Protein AF-A0A812RBB6-F1 (afdb_monomer_lite)

Sequence (322 aa):
VWEFGTSVGMRELAAIHGYLFTHAGNTWKSNQQTALTLSAAGVKDGDLVEFMGDFEPVAGDVARADTGTDTGADGAAEAGEPSKDDVGKATEGGVDTSADTDKGLAKPRTPVKMDAKVSPEASEDTTGPPASKEAAAPAQPPPVPKAQIKVTLIDHKKRSRECSGRAILETSVWDFGVSVGMDHLATLHGYVFSYAGQTWESNQYPTLTLAEAGVKDGEMVTYSGNFEPVVYLHVTLTDKDGNRQRFGKASPLTSVWLFGELLGLRTMEQQVPPGRGFTFRKDGGPTWRSRQYPNLMLAATAVKSGDHVEFAVEPPEKAEED

Structure (mmCIF, N/CA/C/O backbone):
data_AF-A0A812RBB6-F1
#
_entry.id   AF-A0A812RBB6-F1
#
loop_
_atom_site.group_PDB
_atom_site.id
_atom_site.type_symbol
_atom_site.label_atom_id
_atom_site.label_alt_id
_atom_site.label_comp_id
_atom_site.label_asym_id
_atom_site.label_entity_id
_atom_site.label_seq_id
_atom_site.pdbx_PDB_ins_code
_atom_site.Cartn_x
_atom_site.Cartn_y
_atom_site.Cartn_z
_atom_site.occupancy
_atom_site.B_iso_or_equiv
_atom_site.auth_seq_id
_atom_site.auth_comp_id
_atom_site.auth_asym_id
_atom_site.auth_atom_id
_atom_site.pdbx_PDB_model_num
ATOM 1 N N . VAL A 1 1 ? -23.043 -12.422 -5.561 1.00 86.88 1 VAL A N 1
ATOM 2 C CA . VAL A 1 1 ? -21.700 -12.976 -5.850 1.00 86.88 1 VAL A CA 1
ATOM 3 C C . VAL A 1 1 ? -20.666 -11.877 -6.000 1.00 86.88 1 VAL A C 1
ATOM 5 O O . VAL A 1 1 ? -19.726 -11.859 -5.226 1.00 86.88 1 VAL A O 1
ATOM 8 N N . TRP A 1 2 ? -20.827 -10.934 -6.930 1.00 85.31 2 TRP A N 1
ATOM 9 C CA . TRP A 1 2 ? -19.773 -9.948 -7.237 1.00 85.31 2 TRP A CA 1
ATOM 10 C C . TRP A 1 2 ? -19.512 -8.937 -6.118 1.00 85.31 2 TRP A C 1
ATOM 12 O O . TRP A 1 2 ? -18.368 -8.556 -5.890 1.00 85.31 2 TRP A O 1
ATOM 22 N N . GLU A 1 3 ? -20.548 -8.558 -5.369 1.00 82.88 3 GLU A N 1
ATOM 23 C CA . GLU A 1 3 ? -20.391 -7.751 -4.151 1.00 82.88 3 GLU A CA 1
ATOM 24 C C . GLU A 1 3 ? -19.573 -8.493 -3.088 1.00 82.88 3 GLU A C 1
ATOM 26 O O . GLU A 1 3 ? -18.650 -7.919 -2.517 1.00 82.88 3 GLU A O 1
ATOM 31 N N . PHE A 1 4 ? -19.834 -9.793 -2.905 1.00 81.88 4 PHE A N 1
ATOM 32 C CA . PHE A 1 4 ? -19.045 -10.651 -2.019 1.00 81.88 4 PHE A CA 1
ATOM 33 C C . PHE A 1 4 ? -17.590 -10.752 -2.497 1.00 81.88 4 PHE A C 1
ATOM 35 O O . PHE A 1 4 ? -16.677 -10.493 -1.720 1.00 81.88 4 PHE A O 1
ATOM 42 N N . GLY A 1 5 ? -17.365 -10.994 -3.795 1.00 78.12 5 GLY A N 1
ATOM 43 C CA . GLY A 1 5 ? -16.032 -10.950 -4.410 1.00 78.12 5 GLY A CA 1
ATOM 44 C C . GLY A 1 5 ? -15.301 -9.632 -4.127 1.00 78.12 5 GLY A C 1
ATOM 45 O O . GLY A 1 5 ? -14.136 -9.618 -3.738 1.00 78.12 5 GLY A O 1
ATOM 46 N N . THR A 1 6 ? -16.009 -8.507 -4.245 1.00 75.50 6 THR A N 1
ATOM 47 C CA . THR A 1 6 ? -15.466 -7.173 -3.949 1.00 75.50 6 THR A CA 1
ATOM 48 C C . THR A 1 6 ? -15.089 -7.029 -2.472 1.00 75.50 6 THR A C 1
ATOM 50 O O . THR A 1 6 ? -14.042 -6.454 -2.182 1.00 75.50 6 THR A O 1
ATOM 53 N N . SER A 1 7 ? -15.901 -7.562 -1.549 1.00 76.25 7 SER A N 1
ATOM 54 C CA . SER A 1 7 ? -15.605 -7.542 -0.108 1.00 76.25 7 SER A CA 1
ATOM 55 C C . SER A 1 7 ? -14.408 -8.410 0.290 1.00 76.25 7 SER A C 1
ATOM 57 O O . SER A 1 7 ? -13.730 -8.079 1.253 1.00 76.25 7 SER A O 1
ATOM 59 N N . VAL A 1 8 ? -14.088 -9.455 -0.482 1.00 74.56 8 VAL A N 1
ATOM 60 C CA . VAL A 1 8 ? -12.911 -10.318 -0.253 1.00 74.56 8 VAL A CA 1
ATOM 61 C C . VAL A 1 8 ? -11.672 -9.883 -1.053 1.00 74.56 8 VAL A C 1
ATOM 63 O O . VAL A 1 8 ? -10.744 -10.663 -1.235 1.00 74.56 8 VAL A O 1
ATOM 66 N N . GLY A 1 9 ? -11.638 -8.636 -1.538 1.00 66.94 9 GLY A N 1
ATOM 67 C CA . GLY A 1 9 ? -10.437 -8.035 -2.136 1.00 66.94 9 GLY A CA 1
ATOM 68 C C . GLY A 1 9 ? -10.341 -8.090 -3.665 1.00 66.94 9 GLY A C 1
ATOM 69 O O . GLY A 1 9 ? -9.366 -7.598 -4.225 1.00 66.94 9 GLY A O 1
ATOM 70 N N . MET A 1 10 ? -11.361 -8.580 -4.383 1.00 69.81 10 MET A N 1
ATOM 71 C CA . MET A 1 10 ? -11.337 -8.629 -5.860 1.00 69.81 10 MET A CA 1
ATOM 72 C C . MET A 1 10 ? -11.359 -7.252 -6.534 1.00 69.81 10 MET A C 1
ATOM 74 O O . MET A 1 10 ? -11.118 -7.154 -7.734 1.00 69.81 10 MET A O 1
ATOM 78 N N . ARG A 1 11 ? -11.630 -6.176 -5.785 1.00 65.62 11 ARG A N 1
ATOM 79 C CA . ARG A 1 11 ? -11.738 -4.812 -6.325 1.00 65.62 11 ARG A CA 1
ATOM 80 C C . ARG A 1 11 ? -10.474 -4.353 -7.062 1.00 65.62 11 ARG A C 1
ATOM 82 O O . ARG A 1 11 ? -10.584 -3.532 -7.965 1.00 65.62 11 ARG A O 1
ATOM 89 N N . GLU A 1 12 ? -9.302 -4.870 -6.689 1.00 58.31 12 GLU A N 1
ATOM 90 C CA . GLU A 1 12 ? -8.020 -4.519 -7.320 1.00 58.31 12 GLU A CA 1
ATOM 91 C C . GLU A 1 12 ? -7.685 -5.368 -8.560 1.00 58.31 12 GLU A C 1
ATOM 93 O O . GLU A 1 12 ? -6.785 -5.011 -9.316 1.00 58.31 12 GLU A O 1
ATOM 98 N N . LEU A 1 13 ? -8.416 -6.465 -8.797 1.00 56.06 13 LEU A N 1
ATOM 99 C CA . LEU A 1 13 ? -8.155 -7.422 -9.879 1.00 56.06 13 LEU A CA 1
ATOM 100 C C . LEU A 1 13 ? -8.929 -7.130 -11.175 1.00 56.06 13 LEU A C 1
ATOM 102 O O . LEU A 1 13 ? -8.656 -7.766 -12.192 1.00 56.06 13 LEU A O 1
ATOM 106 N N . ALA A 1 14 ? -9.860 -6.169 -11.190 1.00 48.75 14 ALA A N 1
ATOM 107 C CA . ALA A 1 14 ? -10.557 -5.775 -12.414 1.00 48.75 14 ALA A CA 1
ATOM 108 C C . ALA A 1 14 ? -10.166 -4.389 -12.896 1.00 48.75 14 ALA A C 1
ATOM 110 O O . ALA A 1 14 ? -10.371 -3.390 -12.210 1.00 48.75 14 ALA A O 1
ATOM 111 N N . ALA A 1 15 ? -9.784 -4.320 -14.165 1.00 51.12 15 ALA A N 1
ATOM 112 C CA . ALA A 1 15 ? -10.049 -3.111 -14.931 1.00 51.12 15 ALA A CA 1
ATOM 113 C C . ALA A 1 15 ? -10.514 -3.355 -16.371 1.00 51.12 15 ALA A C 1
ATOM 115 O O . ALA A 1 15 ? -11.046 -2.420 -16.955 1.00 51.12 15 ALA A O 1
ATOM 116 N N . ILE A 1 16 ? -10.362 -4.554 -16.959 1.00 55.94 16 ILE A N 1
ATOM 117 C CA . ILE A 1 16 ? -10.518 -4.665 -18.424 1.00 55.94 16 ILE A CA 1
ATOM 118 C C . ILE A 1 16 ? -11.543 -5.721 -18.888 1.00 55.94 16 ILE A C 1
ATOM 120 O O . ILE A 1 16 ? -12.309 -5.418 -19.798 1.00 55.94 16 ILE A O 1
ATOM 124 N N . HIS A 1 17 ? -11.662 -6.900 -18.254 1.00 61.41 17 HIS A N 1
ATOM 125 C CA . HIS A 1 17 ? -12.458 -8.007 -18.838 1.00 61.41 17 HIS A CA 1
ATOM 126 C C . HIS A 1 17 ? -13.515 -8.672 -17.926 1.00 61.41 17 HIS A C 1
ATOM 128 O O . HIS A 1 17 ? -14.313 -9.474 -18.405 1.00 61.41 17 HIS A O 1
ATOM 134 N N . GLY A 1 18 ? -13.624 -8.272 -16.654 1.00 73.81 18 GLY A N 1
ATOM 135 C CA . GLY A 1 18 ? -14.592 -8.830 -15.695 1.00 73.81 18 GLY A CA 1
ATOM 136 C C . GLY A 1 18 ? -13.996 -9.890 -14.759 1.00 73.81 18 GLY A C 1
ATOM 137 O O . GLY A 1 18 ? -12.784 -10.093 -14.718 1.00 73.81 18 GLY A O 1
ATOM 138 N N . TYR A 1 19 ? -14.855 -10.528 -13.964 1.00 83.12 19 TYR A N 1
ATOM 139 C CA . TYR A 1 19 ? -14.495 -11.523 -12.953 1.00 83.12 19 TYR A CA 1
ATOM 140 C C . TYR A 1 19 ? -15.069 -12.897 -13.293 1.00 83.12 19 TYR A C 1
ATOM 142 O O . TYR A 1 19 ? -16.189 -13.003 -13.801 1.00 83.12 19 TYR A O 1
ATOM 150 N N . LEU A 1 20 ? -14.334 -13.938 -12.918 1.00 87.31 20 LEU A N 1
ATOM 151 C CA . LEU A 1 20 ? -14.778 -15.323 -12.889 1.00 87.31 20 LEU A CA 1
ATOM 152 C C . LEU A 1 20 ? -15.067 -15.728 -11.444 1.00 87.31 20 LEU A C 1
ATOM 154 O O . LEU A 1 20 ? -14.302 -15.417 -10.530 1.00 87.31 20 LEU A O 1
ATOM 158 N N . PHE A 1 21 ? -16.176 -16.425 -11.251 1.00 90.44 21 PHE A N 1
ATOM 159 C CA . PHE A 1 21 ? -16.546 -17.058 -9.992 1.00 90.44 21 PHE A CA 1
ATOM 160 C C . PHE A 1 21 ? -16.733 -18.551 -10.246 1.00 90.44 21 PHE A C 1
ATOM 162 O O . PHE A 1 21 ? -17.454 -18.906 -11.180 1.00 90.44 21 PHE A O 1
ATOM 169 N N . THR A 1 22 ? -16.113 -19.407 -9.434 1.00 91.94 22 THR A N 1
ATOM 170 C CA . THR A 1 22 ? -16.204 -20.868 -9.563 1.00 91.94 22 THR A CA 1
ATOM 171 C C . THR A 1 22 ? -16.660 -21.494 -8.247 1.00 91.94 22 THR A C 1
ATOM 173 O O . THR A 1 22 ? -16.142 -21.177 -7.176 1.00 91.94 22 THR A O 1
ATOM 176 N N . HIS A 1 23 ? -17.644 -22.392 -8.330 1.00 95.88 23 HIS A N 1
ATOM 177 C CA . HIS A 1 23 ? -18.175 -23.148 -7.195 1.00 95.88 23 HIS A CA 1
ATOM 178 C C . HIS A 1 23 ? -18.761 -24.488 -7.662 1.00 95.88 23 HIS A C 1
ATOM 180 O O . HIS A 1 23 ? -19.524 -24.538 -8.629 1.00 95.88 23 HIS A O 1
ATOM 186 N N . ALA A 1 24 ? -18.405 -25.581 -6.977 1.00 91.81 24 ALA A N 1
ATOM 187 C CA . ALA A 1 24 ? -18.892 -26.937 -7.258 1.00 91.81 24 ALA A CA 1
ATOM 188 C C . ALA A 1 24 ? -18.778 -27.362 -8.744 1.00 91.81 24 ALA A C 1
ATOM 190 O O . ALA A 1 24 ? -19.688 -27.977 -9.298 1.00 91.81 24 ALA A O 1
ATOM 191 N N . GLY A 1 25 ? -17.670 -27.001 -9.404 1.00 91.94 25 GLY A N 1
ATOM 192 C CA . GLY A 1 25 ? -17.408 -27.326 -10.814 1.00 91.94 25 GLY A CA 1
ATOM 193 C C . GLY A 1 25 ? -18.149 -26.455 -11.837 1.00 91.94 25 GLY A C 1
ATOM 194 O O . GLY A 1 25 ? -18.000 -26.675 -13.035 1.00 91.94 25 GLY A O 1
ATOM 195 N N . ASN A 1 26 ? -18.921 -25.465 -11.387 1.00 93.25 26 ASN A N 1
ATOM 196 C CA . ASN A 1 26 ? -19.582 -24.491 -12.249 1.00 93.25 26 ASN A CA 1
ATOM 197 C C . ASN A 1 26 ? -18.818 -23.167 -12.237 1.00 93.25 26 ASN A C 1
ATOM 199 O O . ASN A 1 26 ? -18.276 -22.776 -11.202 1.00 93.25 26 ASN A O 1
ATOM 203 N N . THR A 1 27 ? -18.834 -22.462 -13.367 1.00 92.06 27 THR A N 1
ATOM 204 C CA . THR A 1 27 ? -18.155 -21.175 -13.535 1.00 92.06 27 THR A CA 1
ATOM 205 C C . THR A 1 27 ? -19.114 -20.131 -14.087 1.00 92.06 27 THR A C 1
ATOM 207 O O . THR A 1 27 ? -19.877 -20.389 -15.018 1.00 92.06 27 THR A O 1
ATOM 210 N N . TRP A 1 28 ? -19.041 -18.931 -13.523 1.00 92.25 28 TRP A N 1
ATOM 211 C CA . TRP A 1 28 ? -19.873 -17.787 -13.867 1.00 92.25 28 TRP A CA 1
ATOM 212 C C . TRP A 1 28 ? -19.007 -16.573 -14.180 1.00 92.25 28 TRP A C 1
ATOM 214 O O . TRP A 1 28 ? -17.958 -16.378 -13.563 1.00 92.25 28 TRP A O 1
ATOM 224 N N . LYS A 1 29 ? -19.464 -15.734 -15.113 1.00 89.31 29 LYS A N 1
ATOM 225 C CA . LYS A 1 29 ? -18.754 -14.523 -15.550 1.00 89.31 29 LYS A CA 1
ATOM 226 C C . LYS A 1 29 ? -19.523 -13.267 -15.153 1.00 89.31 29 LYS A C 1
ATOM 228 O O . LYS A 1 29 ? -20.723 -13.153 -15.415 1.00 89.31 29 LYS A O 1
ATOM 233 N N . SER A 1 30 ? -18.836 -12.286 -14.571 1.00 86.69 30 SER A N 1
ATOM 234 C CA . SER A 1 30 ? -19.481 -11.078 -14.037 1.00 86.69 30 SER A CA 1
ATOM 235 C C . SER A 1 30 ? -20.106 -10.183 -15.101 1.00 86.69 30 SER A C 1
ATOM 237 O O . SER A 1 30 ? -21.085 -9.500 -14.820 1.00 86.69 30 SER A O 1
ATOM 239 N N . ASN A 1 31 ? -19.560 -10.182 -16.317 1.00 84.00 31 ASN A N 1
ATOM 240 C CA . ASN A 1 31 ? -20.087 -9.432 -17.459 1.00 84.00 31 ASN A CA 1
ATOM 241 C C . ASN A 1 31 ? -21.333 -10.087 -18.087 1.00 84.00 31 ASN A C 1
ATOM 243 O O . ASN A 1 31 ? -22.100 -9.403 -18.756 1.00 84.00 31 ASN A O 1
ATOM 247 N N . GLN A 1 32 ? -21.559 -11.383 -17.850 1.00 87.12 32 GLN A N 1
ATOM 248 C CA . GLN A 1 32 ? -22.717 -12.123 -18.360 1.00 87.12 32 GLN A CA 1
ATOM 249 C C . GLN A 1 32 ? -23.829 -12.252 -17.315 1.00 87.12 32 GLN A C 1
ATOM 251 O O . GLN A 1 32 ? -25.007 -12.215 -17.658 1.00 87.12 32 GLN A O 1
ATOM 256 N N . GLN A 1 33 ? -23.476 -12.403 -16.036 1.00 89.00 33 GLN A N 1
ATOM 257 C CA . GLN A 1 33 ? -24.426 -12.676 -14.953 1.00 89.00 33 GLN A CA 1
ATOM 258 C C . GLN A 1 33 ? -24.296 -11.651 -13.823 1.00 89.00 33 GLN A C 1
ATOM 260 O O . GLN A 1 33 ? -24.037 -11.999 -12.673 1.00 89.00 33 GLN A O 1
ATOM 265 N N . THR A 1 34 ? -24.505 -10.370 -14.131 1.00 85.00 34 THR A N 1
ATOM 266 C CA . THR A 1 34 ? -24.335 -9.243 -13.190 1.00 85.00 34 THR A CA 1
ATOM 267 C C . THR A 1 34 ? -25.184 -9.352 -11.916 1.00 85.00 34 THR A C 1
ATOM 269 O O . THR A 1 34 ? -24.769 -8.866 -10.868 1.00 85.00 34 THR A O 1
ATOM 272 N N . ALA A 1 35 ? -26.329 -10.039 -11.968 1.00 89.75 35 ALA A N 1
ATOM 273 C CA . ALA A 1 35 ? -27.246 -10.225 -10.838 1.00 89.75 35 ALA A CA 1
ATOM 274 C C . ALA A 1 35 ? -27.084 -11.571 -10.094 1.00 89.75 35 ALA A C 1
ATOM 276 O O . ALA A 1 35 ? -27.955 -11.949 -9.311 1.00 89.75 35 ALA A O 1
ATOM 277 N N . LEU A 1 36 ? -25.999 -12.323 -10.329 1.00 91.25 36 LEU A N 1
ATOM 278 C CA . LEU A 1 36 ? -25.791 -13.624 -9.684 1.00 91.25 36 LEU A CA 1
ATOM 279 C C . LEU A 1 36 ? -25.683 -13.488 -8.153 1.00 91.25 36 LEU A C 1
ATOM 281 O O . LEU A 1 36 ? -24.804 -12.792 -7.625 1.00 91.25 36 LEU A O 1
ATOM 285 N N . THR A 1 37 ? -26.540 -14.204 -7.424 1.00 91.62 37 THR A N 1
ATOM 286 C CA . THR A 1 37 ? -26.496 -14.329 -5.958 1.00 91.62 37 THR A CA 1
ATOM 287 C C . THR A 1 37 ? -25.748 -15.600 -5.539 1.00 91.62 37 THR A C 1
ATOM 289 O O . THR A 1 37 ? -25.666 -16.557 -6.304 1.00 91.62 37 THR A O 1
ATOM 292 N N . LEU A 1 38 ? -25.165 -15.612 -4.330 1.00 87.25 38 LEU A N 1
ATOM 293 C CA . LEU A 1 38 ? -24.436 -16.788 -3.818 1.00 87.25 38 LEU A CA 1
ATOM 294 C C . LEU A 1 38 ? -25.363 -18.010 -3.707 1.00 87.25 38 LEU A C 1
ATOM 296 O O . LEU A 1 38 ? -24.987 -19.112 -4.092 1.00 87.25 38 LEU A O 1
ATOM 300 N N . SER A 1 39 ? -26.613 -17.787 -3.291 1.00 90.31 39 SER A N 1
ATOM 301 C CA . SER A 1 39 ? -27.641 -18.826 -3.225 1.00 90.31 39 SER A CA 1
ATOM 302 C C . SER A 1 39 ? -28.026 -19.378 -4.599 1.00 90.31 39 SER A C 1
ATOM 304 O O . SER A 1 39 ? -28.190 -20.587 -4.737 1.00 90.31 39 SER A O 1
ATOM 306 N N . ALA A 1 40 ? -28.120 -18.532 -5.633 1.00 90.50 40 ALA A N 1
ATOM 307 C CA . ALA A 1 40 ? -28.388 -18.980 -7.002 1.00 90.50 40 ALA A CA 1
ATOM 308 C C . ALA A 1 40 ? -27.229 -19.802 -7.591 1.00 90.50 40 ALA A C 1
ATOM 310 O O . ALA A 1 40 ? -27.457 -20.652 -8.447 1.00 90.50 40 ALA A O 1
ATOM 311 N N . ALA A 1 41 ? -26.005 -19.584 -7.104 1.00 91.81 41 ALA A N 1
ATOM 312 C CA . ALA A 1 41 ? -24.838 -20.396 -7.434 1.00 91.81 41 ALA A CA 1
ATOM 313 C C . ALA A 1 41 ? -24.661 -21.633 -6.522 1.00 91.81 41 ALA A C 1
ATOM 315 O O . ALA A 1 41 ? -23.662 -22.348 -6.618 1.00 91.81 41 ALA A O 1
ATOM 316 N N . GLY A 1 42 ? -25.626 -21.887 -5.630 1.00 94.31 42 GLY A N 1
ATOM 317 C CA . GLY A 1 42 ? -25.651 -23.054 -4.750 1.00 94.31 42 GLY A CA 1
ATOM 318 C C . GLY A 1 42 ? -24.671 -23.009 -3.578 1.00 94.31 42 GLY A C 1
ATOM 319 O O . GLY A 1 42 ? -24.454 -24.051 -2.968 1.00 94.31 42 GLY A O 1
ATOM 320 N N . VAL A 1 43 ? -24.092 -21.845 -3.268 1.00 92.81 43 VAL A N 1
ATOM 321 C CA . VAL A 1 43 ? -23.126 -21.670 -2.171 1.00 92.81 43 VAL A CA 1
ATOM 322 C C . VAL A 1 43 ? -23.836 -21.742 -0.822 1.00 92.81 43 VAL A C 1
ATOM 324 O O . VAL A 1 43 ? -24.844 -21.061 -0.602 1.00 92.81 43 VAL A O 1
ATOM 327 N N . LYS A 1 44 ? -23.287 -22.542 0.088 1.00 92.62 44 LYS A N 1
ATOM 328 C CA . LYS A 1 44 ? -23.702 -22.690 1.483 1.00 92.62 44 LYS A CA 1
ATOM 329 C C . LYS A 1 44 ? -22.617 -22.167 2.421 1.00 92.62 44 LYS A C 1
ATOM 331 O O . LYS A 1 44 ? -21.488 -21.896 2.021 1.00 92.62 44 LYS A O 1
ATOM 336 N N . ASP A 1 45 ? -22.987 -21.999 3.684 1.00 86.69 45 ASP A N 1
ATOM 337 C CA . ASP A 1 45 ? -22.033 -21.614 4.718 1.00 86.69 45 ASP A CA 1
ATOM 338 C C . ASP A 1 45 ? -20.947 -22.690 4.884 1.00 86.69 45 ASP A C 1
ATOM 340 O O . ASP A 1 45 ? -21.252 -23.883 4.936 1.00 86.69 45 ASP A O 1
ATOM 344 N N . GLY A 1 46 ? -19.689 -22.255 4.936 1.00 82.62 46 GLY A N 1
ATOM 345 C CA . GLY A 1 46 ? -18.513 -23.129 4.960 1.00 82.62 46 GLY A CA 1
ATOM 346 C C . GLY A 1 46 ? -18.032 -23.646 3.597 1.00 82.62 46 GLY A C 1
ATOM 347 O O . GLY A 1 46 ? -16.993 -24.307 3.556 1.00 82.62 46 GLY A O 1
ATOM 348 N N . ASP A 1 47 ? -18.724 -23.345 2.492 1.00 85.00 47 ASP A N 1
ATOM 349 C CA . ASP A 1 47 ? -18.272 -23.753 1.158 1.00 85.00 47 ASP A CA 1
ATOM 350 C C . ASP A 1 47 ? -17.041 -22.949 0.712 1.00 85.00 47 ASP A C 1
ATOM 352 O O . ASP A 1 47 ? -16.962 -21.726 0.869 1.00 85.00 47 ASP A O 1
ATOM 356 N N . LEU A 1 48 ? -16.081 -23.644 0.096 1.00 85.06 48 LEU A N 1
ATOM 357 C CA . LEU A 1 48 ? -14.952 -23.006 -0.571 1.00 85.06 48 LEU A CA 1
ATOM 358 C C . LEU A 1 48 ? -15.409 -22.460 -1.926 1.00 85.06 48 LEU A C 1
ATOM 360 O O . LEU A 1 48 ? -15.934 -23.197 -2.762 1.00 85.06 48 LEU A O 1
ATOM 364 N N . VAL A 1 49 ? -15.159 -21.175 -2.156 1.00 89.25 49 VAL A N 1
ATOM 365 C CA . VAL A 1 49 ? -15.421 -20.511 -3.434 1.00 89.25 49 VAL A CA 1
ATOM 366 C C . VAL A 1 49 ? -14.147 -19.900 -3.987 1.00 89.25 49 VAL A C 1
ATOM 368 O O . VAL A 1 49 ? -13.303 -19.415 -3.235 1.00 89.25 49 VAL A O 1
ATOM 371 N N . GLU A 1 50 ? -14.028 -19.884 -5.310 1.00 85.75 50 GLU A N 1
ATOM 372 C CA . GLU A 1 50 ? -12.877 -19.309 -5.998 1.00 85.75 50 GLU A CA 1
ATOM 373 C C . GLU A 1 50 ? -13.306 -18.107 -6.833 1.00 85.75 50 GLU A C 1
ATOM 375 O O . GLU A 1 50 ? -14.309 -18.141 -7.553 1.00 85.75 50 GLU A O 1
ATOM 380 N N . PHE A 1 51 ? -12.518 -17.038 -6.749 1.00 85.19 51 PHE A N 1
ATOM 381 C CA . PHE A 1 51 ? -12.647 -15.874 -7.610 1.00 85.19 51 PHE A CA 1
ATOM 382 C C . PHE A 1 51 ? -11.361 -15.693 -8.412 1.00 85.19 51 PHE A C 1
ATOM 384 O O . PHE A 1 51 ? -10.263 -15.784 -7.867 1.00 85.19 51 PHE A O 1
ATOM 391 N N . MET A 1 52 ? -11.496 -15.418 -9.706 1.00 82.06 52 MET A N 1
ATOM 392 C CA . MET A 1 52 ? -10.371 -15.187 -10.613 1.00 82.06 52 MET A CA 1
ATOM 393 C C . MET A 1 52 ? -10.655 -13.965 -11.492 1.00 82.06 52 MET A C 1
ATOM 395 O O . MET A 1 52 ? -11.812 -13.604 -11.722 1.00 82.06 52 MET A O 1
ATOM 399 N N . GLY A 1 53 ? -9.611 -13.305 -11.992 1.00 74.38 53 GLY A N 1
ATOM 400 C CA . GLY A 1 53 ? -9.770 -12.345 -13.088 1.00 74.38 53 GLY A CA 1
ATOM 401 C C . GLY A 1 53 ? -10.054 -13.088 -14.394 1.00 74.38 53 GLY A C 1
ATOM 402 O O . GLY A 1 53 ? -9.452 -14.135 -14.634 1.00 74.38 53 GLY A O 1
ATOM 403 N N . ASP A 1 54 ? -10.958 -12.573 -15.233 1.00 65.00 54 ASP A N 1
ATOM 404 C CA . ASP A 1 54 ? -11.140 -13.077 -16.604 1.00 65.00 54 ASP A CA 1
ATOM 405 C C . ASP A 1 54 ? -9.948 -12.607 -17.452 1.00 65.00 54 ASP A C 1
ATOM 407 O O . ASP A 1 54 ? -10.002 -11.594 -18.145 1.00 65.00 54 ASP A O 1
ATOM 411 N N . PHE A 1 55 ? -8.811 -13.284 -17.309 1.00 55.62 55 PHE A N 1
ATOM 412 C CA . PHE A 1 55 ? -7.674 -13.108 -18.200 1.00 55.62 55 PHE A CA 1
ATOM 413 C C . PHE A 1 55 ? -7.907 -14.038 -19.384 1.00 55.62 55 PHE A C 1
ATOM 415 O O . PHE A 1 55 ? -7.500 -15.200 -19.341 1.00 55.62 55 PHE A O 1
ATOM 422 N N . GLU A 1 56 ? -8.586 -13.569 -20.435 1.00 44.56 56 GLU A N 1
ATOM 423 C CA . GLU A 1 56 ? -8.472 -14.287 -21.702 1.00 44.56 56 GLU A CA 1
ATOM 424 C C . GLU A 1 56 ? -6.980 -14.325 -22.061 1.00 44.56 56 GLU A C 1
ATOM 426 O O . GLU A 1 56 ? -6.348 -13.264 -22.158 1.00 44.56 56 GLU A O 1
ATOM 431 N N . PRO A 1 57 ? -6.367 -15.510 -22.243 1.00 38.47 57 PRO A N 1
ATOM 432 C CA . PRO A 1 57 ? -5.130 -15.553 -22.991 1.00 38.47 57 PRO A CA 1
ATOM 433 C C . PRO A 1 57 ? -5.475 -14.970 -24.358 1.00 38.47 57 PRO A C 1
ATOM 435 O O . PRO A 1 57 ? -6.374 -15.477 -25.027 1.00 38.47 57 PRO A O 1
ATOM 438 N N . VAL A 1 58 ? -4.814 -13.880 -24.749 1.00 34.91 58 VAL A N 1
ATOM 439 C CA . VAL A 1 58 ? -4.960 -13.322 -26.093 1.00 34.91 58 VAL A CA 1
ATOM 440 C C . VAL A 1 58 ? -4.552 -14.421 -27.073 1.00 34.91 58 VAL A C 1
ATOM 442 O O . VAL A 1 58 ? -3.373 -14.670 -27.312 1.00 34.91 58 VAL A O 1
ATOM 445 N N . ALA A 1 59 ? -5.543 -15.144 -27.586 1.00 37.41 59 ALA A N 1
ATOM 446 C CA . ALA A 1 59 ? -5.375 -16.136 -28.623 1.00 37.41 59 ALA A CA 1
ATOM 447 C C . ALA A 1 59 ? -5.199 -15.367 -29.932 1.00 37.41 59 ALA A C 1
ATOM 449 O O . ALA A 1 59 ? -6.178 -14.983 -30.567 1.00 37.41 59 ALA A O 1
ATOM 450 N N . GLY A 1 60 ? -3.952 -15.078 -30.308 1.00 34.94 60 GLY A N 1
ATOM 451 C CA . GLY A 1 60 ? -3.713 -14.346 -31.547 1.00 34.94 60 GLY A CA 1
ATOM 452 C C . GLY A 1 60 ? -2.303 -13.826 -31.773 1.00 34.94 60 GLY A C 1
ATOM 453 O O . GLY A 1 60 ? -2.171 -12.669 -32.127 1.00 34.94 60 GLY A O 1
ATOM 454 N N . ASP A 1 61 ? -1.282 -14.670 -31.636 1.00 34.34 61 ASP A N 1
ATOM 455 C CA . ASP A 1 61 ? -0.059 -14.543 -32.449 1.00 34.34 61 ASP A CA 1
ATOM 456 C C . ASP A 1 61 ? 0.219 -15.899 -33.117 1.00 34.34 61 ASP A C 1
ATOM 458 O O . ASP A 1 61 ? 1.273 -16.520 -32.995 1.00 34.34 61 ASP A O 1
ATOM 462 N N . VAL A 1 62 ? -0.800 -16.412 -33.815 1.00 36.31 62 VAL A N 1
ATOM 463 C CA . VAL A 1 62 ? -0.558 -17.363 -34.899 1.00 36.31 62 VAL A CA 1
ATOM 464 C C . VAL A 1 62 ? -0.225 -16.517 -36.112 1.00 36.31 62 VAL A C 1
ATOM 466 O O . VAL A 1 62 ? -1.076 -15.788 -36.621 1.00 36.31 62 VAL A O 1
ATOM 469 N N . ALA A 1 63 ? 1.036 -16.612 -36.522 1.00 41.59 63 ALA A N 1
ATOM 470 C CA . ALA A 1 63 ? 1.600 -16.023 -37.719 1.00 41.59 63 ALA A CA 1
ATOM 471 C C . ALA A 1 63 ? 0.593 -16.008 -38.877 1.00 41.59 63 ALA A C 1
ATOM 473 O O . ALA A 1 63 ? 0.283 -17.043 -39.472 1.00 41.59 63 ALA A O 1
ATOM 474 N N . ARG A 1 64 ? 0.119 -14.813 -39.231 1.00 31.98 64 ARG A N 1
ATOM 475 C CA . ARG A 1 64 ? -0.467 -14.590 -40.543 1.00 31.98 64 ARG A CA 1
ATOM 476 C C . ARG A 1 64 ? 0.687 -14.385 -41.515 1.00 31.98 64 ARG A C 1
ATOM 478 O O . ARG A 1 64 ? 1.171 -13.276 -41.711 1.00 31.98 64 ARG A O 1
ATOM 485 N N . ALA A 1 65 ? 1.161 -15.492 -42.074 1.00 41.91 65 ALA A N 1
ATOM 486 C CA . ALA A 1 65 ? 1.856 -15.458 -43.346 1.00 41.91 65 ALA A CA 1
ATOM 487 C C . ALA A 1 65 ? 0.822 -15.054 -44.405 1.00 41.91 65 ALA A C 1
ATOM 489 O O . ALA A 1 65 ? 0.043 -15.890 -44.847 1.00 41.91 65 ALA A O 1
ATOM 490 N N . ASP A 1 66 ? 0.789 -13.772 -44.764 1.00 35.22 66 ASP A N 1
ATOM 491 C CA . ASP A 1 66 ? 0.208 -13.329 -46.028 1.00 35.22 66 ASP A CA 1
ATOM 492 C C . ASP A 1 66 ? 1.327 -12.707 -46.868 1.00 35.22 66 ASP A C 1
ATOM 494 O O . ASP A 1 66 ? 1.922 -11.676 -46.554 1.00 35.22 66 ASP A O 1
ATOM 498 N N . THR A 1 67 ? 1.654 -13.449 -47.916 1.00 36.88 67 THR A N 1
ATOM 499 C CA . THR A 1 67 ? 2.532 -13.123 -49.031 1.00 36.88 67 THR A CA 1
ATOM 500 C C . THR A 1 67 ? 1.842 -12.176 -50.015 1.00 36.88 67 THR A C 1
ATOM 502 O O . THR A 1 67 ? 0.763 -12.509 -50.495 1.00 36.88 67 THR A O 1
ATOM 505 N N . GLY A 1 68 ? 2.536 -11.101 -50.414 1.00 32.75 68 GLY A N 1
ATOM 506 C CA . GLY A 1 68 ? 2.280 -10.311 -51.635 1.00 32.75 68 GLY A CA 1
ATOM 507 C C . GLY A 1 68 ? 1.109 -9.320 -51.530 1.00 32.75 68 GLY A C 1
ATOM 508 O O . GLY A 1 68 ? 0.097 -9.608 -50.915 1.00 32.75 68 GLY A O 1
ATOM 509 N N . THR A 1 69 ? 1.128 -8.130 -52.129 1.00 32.59 69 THR A N 1
ATOM 510 C CA . THR A 1 69 ? 1.881 -7.662 -53.302 1.00 32.59 69 THR A CA 1
ATOM 511 C C . THR A 1 69 ? 1.844 -6.127 -53.344 1.00 32.59 69 THR A C 1
ATOM 513 O O . THR A 1 69 ? 0.913 -5.517 -52.825 1.00 32.59 69 THR A O 1
ATOM 516 N N . ASP A 1 70 ? 2.857 -5.549 -53.987 1.00 37.28 70 ASP A N 1
ATOM 517 C CA . ASP A 1 70 ? 3.076 -4.136 -54.319 1.00 37.28 70 ASP A CA 1
ATOM 518 C C . ASP A 1 70 ? 1.863 -3.300 -54.747 1.00 37.28 70 ASP A C 1
ATOM 520 O O . ASP A 1 70 ? 1.012 -3.751 -55.513 1.00 37.28 70 ASP A O 1
ATOM 524 N N . THR A 1 71 ? 1.903 -2.021 -54.354 1.00 34.62 71 THR A N 1
ATOM 525 C CA . THR A 1 71 ? 1.742 -0.767 -55.142 1.00 34.62 71 THR A CA 1
ATOM 526 C C . THR A 1 71 ? 1.439 0.339 -54.118 1.00 34.62 71 THR A C 1
ATOM 528 O O . THR A 1 71 ? 0.566 0.166 -53.283 1.00 34.62 71 THR A O 1
ATOM 531 N N . GLY A 1 72 ? 2.093 1.491 -54.010 1.00 32.00 72 GLY A N 1
ATOM 532 C CA . GLY A 1 72 ? 2.950 2.279 -54.881 1.00 32.00 72 GLY A CA 1
ATOM 533 C C . GLY A 1 72 ? 2.615 3.758 -54.599 1.00 32.00 72 GLY A C 1
ATOM 534 O O . GLY A 1 72 ? 1.453 4.072 -54.360 1.00 32.00 72 GLY A O 1
ATOM 535 N N . ALA A 1 73 ? 3.628 4.624 -54.686 1.00 33.41 73 ALA A N 1
ATOM 536 C CA . ALA A 1 73 ? 3.570 6.090 -54.813 1.00 33.41 73 ALA A CA 1
ATOM 537 C C . ALA A 1 73 ? 3.464 6.979 -53.545 1.00 33.41 73 ALA A C 1
ATOM 539 O O . ALA A 1 73 ? 2.418 7.128 -52.923 1.00 33.41 73 ALA A O 1
ATOM 540 N N . ASP A 1 74 ? 4.607 7.626 -53.280 1.00 34.00 74 ASP A N 1
ATOM 541 C CA . ASP A 1 74 ? 4.839 9.081 -53.275 1.00 34.00 74 ASP A CA 1
ATOM 542 C C . ASP A 1 74 ? 4.141 10.009 -52.267 1.00 34.00 74 ASP A C 1
ATOM 544 O O . ASP A 1 74 ? 2.924 10.161 -52.227 1.00 34.00 74 ASP A O 1
ATOM 548 N N . GLY A 1 75 ? 4.975 10.788 -51.565 1.00 33.78 75 GLY A N 1
ATOM 549 C CA . GLY A 1 75 ? 4.557 12.000 -50.859 1.00 33.78 75 GLY A CA 1
ATOM 550 C C . GLY A 1 75 ? 5.636 12.580 -49.946 1.00 33.78 75 GLY A C 1
ATOM 551 O O . GLY A 1 75 ? 5.621 12.347 -48.744 1.00 33.78 75 GLY A O 1
ATOM 552 N N . ALA A 1 76 ? 6.579 13.313 -50.537 1.00 35.34 76 ALA A N 1
ATOM 553 C CA . ALA A 1 76 ? 7.640 14.074 -49.880 1.00 35.34 76 ALA A CA 1
ATOM 554 C C . ALA A 1 76 ? 7.156 15.398 -49.236 1.00 35.34 76 ALA A C 1
ATOM 556 O O . ALA A 1 76 ? 6.038 15.839 -49.498 1.00 35.34 76 ALA A O 1
ATOM 557 N N . ALA A 1 77 ? 8.101 16.059 -48.544 1.00 33.25 77 ALA A N 1
ATOM 558 C CA . ALA A 1 77 ? 8.128 17.456 -48.062 1.00 33.25 77 ALA A CA 1
ATOM 559 C C . ALA A 1 77 ? 7.509 17.713 -46.669 1.00 33.25 77 ALA A C 1
ATOM 561 O O . ALA A 1 77 ? 6.497 17.129 -46.313 1.00 33.25 77 ALA A O 1
ATOM 562 N N . GLU A 1 78 ? 8.025 18.592 -45.809 1.00 31.95 78 GLU A N 1
ATOM 563 C CA . GLU A 1 78 ? 9.281 19.348 -45.742 1.00 31.95 78 GLU A CA 1
ATOM 564 C C . GLU A 1 78 ? 9.450 19.860 -44.295 1.00 31.95 78 GLU A C 1
ATOM 566 O O . GLU A 1 78 ? 8.550 19.753 -43.462 1.00 31.95 78 GLU A O 1
ATOM 571 N N . ALA A 1 79 ? 10.634 20.409 -44.041 1.00 37.31 79 ALA A N 1
ATOM 572 C CA . ALA A 1 79 ? 11.123 21.068 -42.837 1.00 37.31 79 ALA A CA 1
ATOM 573 C C . ALA A 1 79 ? 10.235 22.201 -42.274 1.00 37.31 79 ALA A C 1
ATOM 575 O O . ALA A 1 79 ? 9.517 22.877 -43.008 1.00 37.31 79 ALA A O 1
ATOM 576 N N . GLY A 1 80 ? 10.398 22.489 -40.975 1.00 30.80 80 GLY A N 1
ATOM 577 C CA . GLY A 1 80 ? 9.880 23.716 -40.362 1.00 30.80 80 GLY A CA 1
ATOM 578 C C . GLY A 1 80 ? 10.111 23.852 -38.851 1.00 30.80 80 GLY A C 1
ATOM 579 O O . GLY A 1 80 ? 9.165 23.786 -38.079 1.00 30.80 80 GLY A O 1
ATOM 580 N N . GLU A 1 81 ? 11.355 24.088 -38.432 1.00 38.06 81 GLU A N 1
ATOM 581 C CA . GLU A 1 81 ? 11.686 24.975 -37.292 1.00 38.06 81 GLU A CA 1
ATOM 582 C C . GLU A 1 81 ? 12.075 26.362 -37.879 1.00 38.06 81 GLU A C 1
ATOM 584 O O . GLU A 1 81 ? 12.321 26.397 -39.091 1.00 38.06 81 GLU A O 1
ATOM 589 N N . PRO A 1 82 ? 12.208 27.495 -37.134 1.00 50.75 82 PRO A N 1
ATOM 590 C CA . PRO A 1 82 ? 12.401 27.652 -35.677 1.00 50.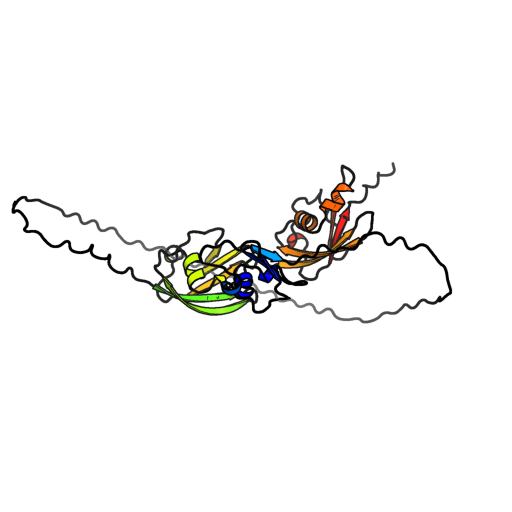75 82 PRO A CA 1
ATOM 591 C C . PRO A 1 82 ? 11.694 28.889 -35.035 1.00 50.75 82 PRO A C 1
ATOM 593 O O . PRO A 1 82 ? 10.936 29.599 -35.691 1.00 50.75 82 PRO A O 1
ATOM 596 N N . SER A 1 83 ? 12.067 29.190 -33.773 1.00 33.75 83 SER A N 1
ATOM 597 C CA . SER A 1 83 ? 12.113 30.511 -33.075 1.00 33.75 83 SER A CA 1
ATOM 598 C C . SER A 1 83 ? 11.224 30.559 -31.818 1.00 33.75 83 SER A C 1
ATOM 600 O O . SER A 1 83 ? 10.014 30.420 -31.922 1.00 33.75 83 SER A O 1
ATOM 602 N N . LYS A 1 84 ? 11.783 30.504 -30.597 1.00 38.66 84 LYS A N 1
ATOM 603 C CA . LYS A 1 84 ? 12.438 31.547 -29.758 1.00 38.66 84 LYS A CA 1
ATOM 604 C C . LYS A 1 84 ? 11.493 32.599 -29.152 1.00 38.66 84 LYS A C 1
ATOM 606 O O . LYS A 1 84 ? 10.663 33.166 -29.847 1.00 38.66 84 LYS A O 1
ATOM 611 N N . ASP A 1 85 ? 11.808 32.871 -27.881 1.00 34.41 85 ASP A N 1
ATOM 612 C CA . ASP A 1 85 ? 11.415 33.972 -26.990 1.00 34.41 85 ASP A CA 1
ATOM 613 C C . ASP A 1 85 ? 10.202 33.712 -26.080 1.00 34.41 85 ASP A C 1
ATOM 615 O O . ASP A 1 85 ? 9.060 33.766 -26.512 1.00 34.41 85 ASP A O 1
ATOM 619 N N . ASP A 1 86 ? 10.456 33.490 -24.782 1.00 35.53 86 ASP A N 1
ATOM 620 C CA . ASP A 1 86 ? 10.073 34.510 -23.800 1.00 35.53 86 ASP A CA 1
ATOM 621 C C . ASP A 1 86 ? 10.898 34.426 -22.503 1.00 35.53 86 ASP A C 1
ATOM 623 O O . ASP A 1 86 ? 11.359 33.369 -22.065 1.00 35.53 86 ASP A O 1
ATOM 627 N N . VAL A 1 87 ? 11.118 35.607 -21.940 1.00 40.72 87 VAL A N 1
ATOM 628 C CA . VAL A 1 87 ? 12.040 35.983 -20.873 1.00 40.72 87 VAL A CA 1
ATOM 629 C C . VAL A 1 87 ? 11.235 36.357 -19.629 1.00 40.72 87 VAL A C 1
ATOM 631 O O . VAL A 1 87 ? 10.250 37.081 -19.704 1.00 40.72 87 VAL A O 1
ATOM 634 N N . GLY A 1 88 ? 11.739 35.980 -18.452 1.00 35.38 88 GLY A N 1
ATOM 635 C CA . GLY A 1 88 ? 11.345 36.562 -17.162 1.00 35.38 88 GLY A CA 1
ATOM 636 C C . GLY A 1 88 ? 10.811 35.515 -16.183 1.00 35.38 88 GLY A C 1
ATOM 637 O O . GLY A 1 88 ? 10.110 34.595 -16.563 1.00 35.38 88 GLY A O 1
ATOM 638 N N . LYS A 1 89 ? 11.075 35.570 -14.881 1.00 38.78 89 LYS A N 1
ATOM 639 C CA . LYS A 1 89 ? 11.630 36.626 -14.036 1.00 38.78 89 LYS A CA 1
ATOM 640 C C . LYS A 1 89 ? 11.990 35.952 -12.707 1.00 38.78 89 LYS A C 1
ATOM 642 O O . LYS A 1 89 ? 11.140 35.301 -12.108 1.00 38.78 89 LYS A O 1
ATOM 647 N N . ALA A 1 90 ? 13.236 36.093 -12.266 1.00 37.72 90 ALA A N 1
ATOM 648 C CA . ALA A 1 90 ? 13.660 35.695 -10.930 1.00 37.72 90 ALA A CA 1
ATOM 649 C C . ALA A 1 90 ? 13.194 36.744 -9.908 1.00 37.72 90 ALA A C 1
ATOM 651 O O . ALA A 1 90 ? 13.344 37.945 -10.138 1.00 37.72 90 ALA A O 1
ATOM 652 N N . THR A 1 91 ? 12.664 36.289 -8.776 1.00 40.66 91 THR A N 1
ATOM 653 C CA . THR A 1 91 ? 12.540 37.091 -7.554 1.00 40.66 91 THR A CA 1
ATOM 654 C C . THR A 1 91 ? 13.007 36.250 -6.379 1.00 40.66 91 THR A C 1
ATOM 656 O O . THR A 1 91 ? 12.383 35.250 -6.032 1.00 40.66 91 THR A O 1
ATOM 659 N N . GLU A 1 92 ? 14.133 36.677 -5.818 1.00 38.91 92 GLU A N 1
ATOM 660 C CA . GLU A 1 92 ? 14.689 36.262 -4.537 1.00 38.91 92 GLU A CA 1
ATOM 661 C C . GLU A 1 92 ? 13.953 36.954 -3.377 1.00 38.91 92 GLU A C 1
ATOM 663 O O . GLU A 1 92 ? 13.459 38.075 -3.505 1.00 38.91 92 GLU A O 1
ATOM 668 N N . GLY A 1 93 ? 13.928 36.275 -2.233 1.00 34.72 93 GLY A N 1
ATOM 669 C CA . GLY A 1 93 ? 13.472 36.752 -0.925 1.00 34.72 93 GLY A CA 1
ATOM 670 C C . GLY A 1 93 ? 13.227 35.514 -0.057 1.00 34.72 93 GLY A C 1
ATOM 671 O O . GLY A 1 93 ? 12.321 34.749 -0.349 1.00 34.72 93 GLY A O 1
ATOM 672 N N . GLY A 1 94 ? 14.027 35.143 0.942 1.00 32.78 94 GLY A N 1
ATOM 673 C CA . GLY A 1 94 ? 14.865 35.945 1.824 1.00 32.78 94 GLY A CA 1
ATOM 674 C C . GLY A 1 94 ? 14.068 36.298 3.075 1.00 32.78 94 GLY A C 1
ATOM 675 O O . GLY A 1 94 ? 13.568 37.410 3.139 1.00 32.78 94 GLY A O 1
ATOM 676 N N . VAL A 1 95 ? 13.935 35.365 4.032 1.00 37.41 95 VAL A N 1
ATOM 677 C CA . VAL A 1 95 ? 13.593 35.658 5.438 1.00 37.41 95 VAL A CA 1
ATOM 678 C C . VAL A 1 95 ? 14.202 34.584 6.349 1.00 37.41 95 VAL A C 1
ATOM 680 O O . VAL A 1 95 ? 13.736 33.447 6.397 1.00 37.41 95 VAL A O 1
ATOM 683 N N . ASP A 1 96 ? 15.243 34.991 7.074 1.00 36.09 96 ASP A N 1
ATOM 684 C CA . ASP A 1 96 ? 15.696 34.410 8.336 1.00 36.09 96 ASP A CA 1
ATOM 685 C C . ASP A 1 96 ? 14.595 34.499 9.399 1.00 36.09 96 ASP A C 1
ATOM 687 O O . ASP A 1 96 ? 13.918 35.522 9.510 1.00 36.09 96 ASP A O 1
ATOM 691 N N . THR A 1 97 ? 14.466 33.493 10.265 1.00 37.28 97 THR A N 1
ATOM 692 C CA . THR A 1 97 ? 14.058 33.747 11.658 1.00 37.28 97 THR A CA 1
ATOM 693 C C . THR A 1 97 ? 14.462 32.609 12.589 1.00 37.28 97 THR A C 1
ATOM 695 O O . THR A 1 97 ? 13.978 31.483 12.509 1.00 37.28 97 THR A O 1
ATOM 698 N N . SER A 1 98 ? 15.362 32.968 13.495 1.00 38.09 98 SER A N 1
ATOM 699 C CA . SER A 1 98 ? 15.788 32.263 14.698 1.00 38.09 98 SER A CA 1
ATOM 700 C C . SER A 1 98 ? 14.811 32.524 15.854 1.00 38.09 98 SER A C 1
ATOM 702 O O . SER A 1 98 ? 14.356 33.654 16.009 1.00 38.09 98 SER A O 1
ATOM 704 N N . ALA A 1 99 ? 14.561 31.514 16.691 1.00 39.28 99 ALA A N 1
ATOM 705 C CA . ALA A 1 99 ? 14.192 31.573 18.121 1.00 39.28 99 ALA A CA 1
ATOM 706 C C . ALA A 1 99 ? 14.040 30.103 18.566 1.00 39.28 99 ALA A C 1
ATOM 708 O O . ALA A 1 99 ? 13.258 29.374 17.966 1.00 39.28 99 ALA A O 1
ATOM 709 N N . ASP A 1 100 ? 14.848 29.495 19.432 1.00 35.03 100 ASP A N 1
ATOM 710 C CA . ASP A 1 100 ? 15.320 29.848 20.780 1.00 35.03 100 ASP A CA 1
ATOM 711 C C . ASP A 1 100 ? 14.186 30.056 21.794 1.00 35.03 100 ASP A C 1
ATOM 713 O O . ASP A 1 100 ? 13.553 31.110 21.848 1.00 35.03 100 ASP A O 1
ATOM 717 N N . THR A 1 101 ? 13.887 28.990 22.539 1.00 39.44 101 THR A N 1
ATOM 718 C CA . THR A 1 101 ? 13.235 28.921 23.865 1.00 39.44 101 THR A CA 1
ATOM 719 C C . THR A 1 101 ? 12.976 27.439 24.157 1.00 39.44 101 THR A C 1
ATOM 721 O O . THR A 1 101 ? 12.678 26.667 23.254 1.00 39.44 101 THR A O 1
ATOM 724 N N . ASP A 1 102 ? 12.974 26.911 25.370 1.00 37.19 102 ASP A N 1
ATOM 725 C CA . ASP A 1 102 ? 13.620 27.192 26.649 1.00 37.19 102 ASP A CA 1
ATOM 726 C C . ASP A 1 102 ? 13.333 25.932 27.494 1.00 37.19 102 ASP A C 1
ATOM 728 O O . ASP A 1 102 ? 12.443 25.127 27.202 1.00 37.19 102 ASP A O 1
ATOM 732 N N . LYS A 1 103 ? 14.142 25.731 28.523 1.00 40.16 103 LYS A N 1
ATOM 733 C CA . LYS A 1 103 ? 14.168 24.600 29.443 1.00 40.16 103 LYS A CA 1
ATOM 734 C C . LYS A 1 103 ? 12.868 24.466 30.241 1.00 40.16 103 LYS A C 1
ATOM 736 O O . LYS A 1 103 ? 12.345 25.434 30.777 1.00 40.16 103 LYS A O 1
ATOM 741 N N . GLY A 1 104 ? 12.443 23.224 30.474 1.00 35.19 104 GLY A N 1
ATOM 742 C CA . GLY A 1 104 ? 11.330 22.910 31.374 1.00 35.19 104 GLY A CA 1
ATOM 743 C C . GLY A 1 104 ? 11.477 21.544 32.034 1.00 35.19 104 GLY A C 1
ATOM 744 O O . GLY A 1 104 ? 10.751 20.610 31.723 1.00 35.19 104 GLY A O 1
ATOM 745 N N . LEU A 1 105 ? 12.453 21.427 32.935 1.00 42.72 105 LEU A N 1
ATOM 746 C CA . LEU A 1 105 ? 12.709 20.256 33.774 1.00 42.72 105 LEU A CA 1
ATOM 747 C C . LEU A 1 105 ? 11.605 20.131 34.848 1.00 42.72 105 LEU A C 1
ATOM 749 O O . LEU A 1 105 ? 11.504 20.997 35.717 1.00 42.72 105 LEU A O 1
ATOM 753 N N . ALA A 1 106 ? 10.818 19.051 34.848 1.00 39.41 106 ALA A N 1
ATOM 754 C CA . ALA A 1 106 ? 9.879 18.746 35.933 1.00 39.41 106 ALA A CA 1
ATOM 755 C C . ALA A 1 106 ? 10.025 17.295 36.424 1.00 39.41 106 ALA A C 1
ATOM 757 O O . ALA A 1 106 ? 9.972 16.336 35.661 1.00 39.41 106 ALA A O 1
ATOM 758 N N . LYS A 1 107 ? 10.251 17.180 37.737 1.00 43.91 107 LYS A N 1
ATOM 759 C CA . LYS A 1 107 ? 10.498 15.967 38.533 1.00 43.91 107 LYS A CA 1
ATOM 760 C C . LYS A 1 107 ? 9.302 14.996 38.545 1.00 43.91 107 LYS A C 1
ATOM 762 O O . LYS A 1 107 ? 8.170 15.465 38.658 1.00 43.91 107 LYS A O 1
ATOM 767 N N . PRO A 1 108 ? 9.526 13.671 38.630 1.00 42.81 108 PRO A N 1
ATOM 768 C CA . PRO A 1 108 ? 8.483 12.727 39.022 1.00 42.81 108 PRO A CA 1
ATOM 769 C C . PRO A 1 108 ? 8.296 12.693 40.551 1.00 42.81 108 PRO A C 1
ATOM 771 O O . PRO A 1 108 ? 9.259 12.627 41.319 1.00 42.81 108 PRO A O 1
ATOM 774 N N . ARG A 1 109 ? 7.032 12.739 40.990 1.00 41.88 109 ARG A N 1
ATOM 775 C CA . ARG A 1 109 ? 6.593 12.482 42.370 1.00 41.88 109 ARG A CA 1
ATOM 776 C C . ARG A 1 109 ? 6.281 10.993 42.542 1.00 41.88 109 ARG A C 1
ATOM 778 O O . ARG A 1 109 ? 5.484 10.437 41.796 1.00 41.88 109 ARG A O 1
ATOM 785 N N . THR A 1 110 ? 6.879 10.387 43.559 1.00 46.78 110 THR A N 1
ATOM 786 C CA . THR A 1 110 ? 6.507 9.098 44.160 1.00 46.78 110 THR A CA 1
ATOM 787 C C . THR A 1 110 ? 5.201 9.200 44.962 1.00 46.78 110 THR A C 1
ATOM 789 O O . THR A 1 110 ? 4.918 10.248 45.547 1.00 46.78 110 THR A O 1
ATOM 792 N N . PRO A 1 111 ? 4.462 8.085 45.086 1.00 47.94 111 PRO A N 1
ATOM 793 C CA . PRO A 1 111 ? 3.894 7.701 46.380 1.00 47.94 111 PRO A CA 1
ATOM 794 C C . PRO A 1 111 ? 4.238 6.231 46.709 1.00 47.94 111 PRO A C 1
ATOM 796 O O . PRO A 1 111 ? 4.104 5.346 45.875 1.00 47.94 111 PRO A O 1
ATOM 799 N N . VAL A 1 112 ? 4.967 5.978 47.799 1.00 37.25 112 VAL A N 1
ATOM 800 C CA . VAL A 1 112 ? 4.474 5.602 49.144 1.00 37.25 112 VAL A CA 1
ATOM 801 C C . VAL A 1 112 ? 3.853 4.197 49.193 1.00 37.25 112 VAL A C 1
ATOM 803 O O . VAL A 1 112 ? 2.735 3.964 48.750 1.00 37.25 112 VAL A O 1
ATOM 806 N N . LYS A 1 113 ? 4.623 3.289 49.809 1.00 41.22 113 LYS A N 1
ATOM 807 C CA . LYS A 1 113 ? 4.219 1.983 50.344 1.00 41.22 113 LYS A CA 1
ATOM 808 C C . LYS A 1 113 ? 3.156 2.145 51.434 1.00 41.22 113 LYS A C 1
ATOM 810 O O . LYS A 1 113 ? 3.319 2.996 52.306 1.00 41.22 113 LYS A O 1
ATOM 815 N N . MET A 1 114 ? 2.190 1.233 51.476 1.00 49.47 114 MET A N 1
ATOM 816 C CA . MET A 1 114 ? 1.562 0.811 52.728 1.00 49.47 114 MET A CA 1
ATOM 817 C C . MET A 1 114 ? 1.440 -0.712 52.748 1.00 49.47 114 MET A C 1
ATOM 819 O O . MET A 1 114 ? 0.697 -1.303 51.971 1.00 49.47 114 MET A O 1
ATOM 823 N N . ASP A 1 115 ? 2.212 -1.315 53.647 1.00 45.09 115 ASP A N 1
ATOM 824 C CA . ASP A 1 115 ? 2.020 -2.662 54.167 1.00 45.09 115 ASP A CA 1
ATOM 825 C C . ASP A 1 115 ? 0.866 -2.650 55.181 1.00 45.09 115 ASP A C 1
ATOM 827 O O . ASP A 1 115 ? 0.842 -1.794 56.066 1.00 45.09 115 ASP A O 1
ATOM 831 N N . ALA A 1 116 ? -0.037 -3.632 55.123 1.00 41.03 116 ALA A N 1
ATOM 832 C CA . ALA A 1 116 ? -0.834 -4.041 56.282 1.00 41.03 116 ALA A CA 1
ATOM 833 C C . ALA A 1 116 ? -1.301 -5.501 56.151 1.00 41.03 116 ALA A C 1
ATOM 835 O O . ALA A 1 116 ? -2.296 -5.842 55.521 1.00 41.03 116 ALA A O 1
ATOM 836 N N . LYS A 1 117 ? -0.507 -6.344 56.799 1.00 40.91 117 LYS A N 1
ATOM 837 C CA . LYS A 1 117 ? -0.691 -7.732 57.224 1.00 40.91 117 LYS A CA 1
ATOM 838 C C . LYS A 1 117 ? -1.852 -7.869 58.222 1.00 40.91 117 LYS A C 1
ATOM 840 O O . LYS A 1 117 ? -1.731 -7.249 59.267 1.00 40.91 117 LYS A O 1
ATOM 845 N N . VAL A 1 118 ? -2.852 -8.735 57.988 1.00 36.12 118 VAL A N 1
ATOM 846 C CA . VAL A 1 118 ? -3.583 -9.491 59.042 1.00 36.12 118 VAL A CA 1
ATOM 847 C C . VAL A 1 118 ? -4.232 -10.767 58.455 1.00 36.12 118 VAL A C 1
ATOM 849 O O . VAL A 1 118 ? -5.151 -10.693 57.649 1.00 36.12 118 VAL A O 1
ATOM 852 N N . SER A 1 119 ? -3.782 -11.935 58.922 1.00 43.38 119 SER A N 1
ATOM 853 C CA . SER A 1 119 ? -4.611 -13.129 59.208 1.00 43.38 119 SER A CA 1
ATOM 854 C C . SER A 1 119 ? -4.599 -13.309 60.738 1.00 43.38 119 SER A C 1
ATOM 856 O O . SER A 1 119 ? -3.661 -12.781 61.353 1.00 43.38 119 SER A O 1
ATOM 858 N N . PRO A 1 120 ? -5.577 -13.989 61.379 1.00 53.66 120 PRO A N 1
ATOM 859 C CA . PRO A 1 120 ? -5.489 -15.460 61.518 1.00 53.66 120 PRO A CA 1
ATOM 860 C C . PRO A 1 120 ? -6.824 -16.248 61.695 1.00 53.66 120 PRO A C 1
ATOM 862 O O . PRO A 1 120 ? -7.881 -15.658 61.884 1.00 53.66 120 PRO A O 1
ATOM 865 N N . GLU A 1 121 ? -6.674 -17.588 61.659 1.00 35.03 121 GLU A N 1
ATOM 866 C CA . GLU A 1 121 ? -7.434 -18.694 62.317 1.00 35.03 121 GLU A CA 1
ATOM 867 C C . GLU A 1 121 ? -8.929 -18.925 61.976 1.00 35.03 121 GLU A C 1
ATOM 869 O O . GLU A 1 121 ? -9.742 -18.016 62.042 1.00 35.03 121 GLU A O 1
ATOM 874 N N . ALA A 1 122 ? -9.370 -20.081 61.448 1.00 44.78 122 ALA A N 1
ATOM 875 C CA . ALA A 1 122 ? -9.337 -21.501 61.881 1.00 44.78 122 ALA A CA 1
ATOM 876 C C . ALA A 1 122 ? -10.537 -21.915 62.770 1.00 44.78 122 ALA A C 1
ATOM 878 O O . ALA A 1 122 ? -10.720 -21.339 63.837 1.00 44.78 122 ALA A O 1
ATOM 879 N N . SER A 1 123 ? -11.317 -22.909 62.295 1.00 42.72 123 SER A N 1
ATOM 880 C CA . SER A 1 123 ? -12.168 -23.947 62.963 1.00 42.72 123 SER A CA 1
ATOM 881 C C . SER A 1 123 ? -13.161 -24.476 61.891 1.00 42.72 123 SER A C 1
ATOM 883 O O . SER A 1 123 ? -13.847 -23.663 61.277 1.00 42.72 123 SER A O 1
ATOM 885 N N . GLU A 1 124 ? -13.133 -25.731 61.406 1.00 43.34 124 GLU A N 1
ATOM 886 C CA . GLU A 1 124 ? -13.693 -26.977 62.002 1.00 43.34 124 GLU A CA 1
ATOM 887 C C . GLU A 1 124 ? -15.094 -26.781 62.609 1.00 43.34 124 GLU A C 1
ATOM 889 O O . GLU A 1 124 ? -15.333 -25.801 63.298 1.00 43.34 124 GLU A O 1
ATOM 894 N N . ASP A 1 125 ? -16.102 -27.640 62.493 1.00 38.44 125 ASP A N 1
ATOM 895 C CA . ASP A 1 125 ? -16.391 -28.902 61.810 1.00 38.44 125 ASP A CA 1
ATOM 896 C C . ASP A 1 125 ? -17.897 -29.107 62.094 1.00 38.44 125 ASP A C 1
ATOM 898 O O . ASP A 1 125 ? -18.322 -28.962 63.243 1.00 38.44 125 ASP A O 1
ATOM 902 N N . THR A 1 126 ? -18.747 -29.366 61.096 1.00 39.25 126 THR A N 1
ATOM 903 C CA . THR A 1 126 ? -20.085 -29.934 61.352 1.00 39.25 126 THR A CA 1
ATOM 904 C C . THR A 1 126 ? -20.604 -30.660 60.114 1.00 39.25 126 THR A C 1
ATOM 906 O O . THR A 1 126 ? -21.195 -30.084 59.201 1.00 39.25 126 THR A O 1
ATOM 909 N N . THR A 1 127 ? -20.402 -31.973 60.115 1.00 45.41 127 THR A N 1
ATOM 910 C CA . THR A 1 127 ? -21.093 -32.957 59.281 1.00 45.41 127 THR A CA 1
ATOM 911 C C . THR A 1 127 ? -22.616 -32.885 59.429 1.00 45.41 127 THR A C 1
ATOM 913 O O . THR A 1 127 ? -23.160 -33.129 60.504 1.00 45.41 127 THR A O 1
ATOM 916 N N . GLY A 1 128 ? -23.306 -32.663 58.310 1.00 40.09 128 GLY A N 1
ATOM 917 C CA . GLY A 1 128 ? -24.725 -32.959 58.118 1.00 40.09 128 GLY A CA 1
ATOM 918 C C . GLY A 1 128 ? -24.967 -33.364 56.655 1.00 40.09 128 GLY A C 1
ATOM 919 O O . GLY A 1 128 ? -24.475 -32.671 55.763 1.00 40.09 128 GLY A O 1
ATOM 920 N N . PRO A 1 129 ? -25.658 -34.482 56.364 1.00 53.72 129 PRO A N 1
ATOM 921 C CA . PRO A 1 129 ? -25.842 -34.952 54.992 1.00 53.72 129 PRO A CA 1
ATOM 922 C C . PRO A 1 129 ? -26.850 -34.054 54.251 1.00 53.72 129 PRO A C 1
ATOM 924 O O . PRO A 1 129 ? -27.954 -33.841 54.762 1.00 53.72 129 PRO A O 1
ATOM 927 N N . PRO A 1 130 ? -26.526 -33.512 53.061 1.00 52.12 130 PRO A N 1
ATOM 928 C CA . PRO A 1 130 ? -27.446 -32.637 52.357 1.00 52.12 130 PRO A CA 1
ATOM 929 C C . PRO A 1 130 ? -28.514 -33.454 51.628 1.00 52.12 130 PRO A C 1
ATOM 931 O O . PRO A 1 130 ? -28.223 -34.328 50.810 1.00 52.12 130 PRO A O 1
ATOM 934 N N . ALA A 1 131 ? -29.769 -33.107 51.903 1.00 52.50 131 ALA A N 1
ATOM 935 C CA . ALA A 1 131 ? -30.890 -33.390 51.027 1.00 52.50 131 ALA A CA 1
ATOM 936 C C . ALA A 1 131 ? -30.586 -32.870 49.614 1.00 52.50 131 ALA A C 1
ATOM 938 O O . ALA A 1 131 ? -30.015 -31.788 49.448 1.00 52.50 131 ALA A O 1
ATOM 939 N N . SER A 1 132 ? -30.966 -33.663 48.615 1.00 53.69 132 SER A N 1
ATOM 940 C CA . SER A 1 132 ? -30.806 -33.415 47.186 1.00 53.69 132 SER A CA 1
ATOM 941 C C . SER A 1 132 ? -31.233 -31.996 46.797 1.00 53.69 132 SER A C 1
ATOM 943 O O . SER A 1 132 ? -32.414 -31.717 46.601 1.00 53.69 132 SER A O 1
ATOM 945 N N . LYS A 1 133 ? -30.250 -31.096 46.687 1.00 48.00 133 LYS A N 1
ATOM 946 C CA . LYS A 1 133 ? -30.400 -29.798 46.036 1.00 48.00 133 LYS A CA 1
ATOM 947 C C . LYS A 1 133 ? -30.291 -30.011 44.535 1.00 48.00 133 LYS A C 1
ATOM 949 O O . LYS A 1 133 ? -29.247 -30.408 44.024 1.00 48.00 133 LYS A O 1
ATOM 954 N N . GLU A 1 134 ? -31.403 -29.743 43.873 1.00 54.56 134 GLU A N 1
ATOM 955 C CA . GLU A 1 134 ? -31.512 -29.399 42.463 1.00 54.56 134 GLU A CA 1
ATOM 956 C C . GLU A 1 134 ? -30.294 -28.574 42.019 1.00 54.56 134 GLU A C 1
ATOM 958 O O . GLU A 1 134 ? -29.949 -27.567 42.644 1.00 54.56 134 GLU A O 1
ATOM 963 N N . ALA A 1 135 ? -29.583 -29.074 41.007 1.00 50.56 135 ALA A N 1
ATOM 964 C CA . ALA A 1 135 ? -28.335 -28.504 40.529 1.00 50.56 135 ALA A CA 1
ATOM 965 C C . ALA A 1 135 ? -28.574 -27.066 40.053 1.00 50.56 135 ALA A C 1
ATOM 967 O O . ALA A 1 135 ? -29.114 -26.833 38.972 1.00 50.56 135 ALA A O 1
ATOM 968 N N . ALA A 1 136 ? -28.176 -26.100 40.880 1.00 58.97 136 ALA A N 1
ATOM 969 C CA . ALA A 1 136 ? -28.122 -24.705 40.491 1.00 58.97 136 ALA A CA 1
ATOM 970 C C . ALA A 1 136 ? -27.204 -24.588 39.270 1.00 58.97 136 ALA A C 1
ATOM 972 O O . ALA A 1 136 ? -26.050 -25.025 39.306 1.00 58.97 136 ALA A O 1
ATOM 973 N N . ALA A 1 137 ? -27.735 -24.024 38.185 1.00 63.16 137 ALA A N 1
ATOM 974 C CA . ALA A 1 137 ? -26.956 -23.690 37.005 1.00 63.16 137 ALA A CA 1
ATOM 975 C C . ALA A 1 137 ? -25.704 -22.889 37.421 1.00 63.16 137 ALA A C 1
ATOM 977 O O . ALA A 1 137 ? -25.803 -22.054 38.329 1.00 63.16 137 ALA A O 1
ATOM 978 N N . PRO A 1 138 ? -24.533 -23.130 36.801 1.00 61.06 138 PRO A N 1
ATOM 979 C CA . PRO A 1 138 ? -23.321 -22.390 37.125 1.00 61.06 138 PRO A CA 1
ATOM 980 C C . PRO A 1 138 ? -23.601 -20.892 36.998 1.00 61.06 138 PRO A C 1
ATOM 982 O O . PRO A 1 138 ? -24.061 -20.425 35.954 1.00 61.06 138 PRO A O 1
ATOM 985 N N . ALA A 1 139 ? -23.372 -20.157 38.089 1.00 65.69 139 ALA A N 1
ATOM 986 C CA . ALA A 1 139 ? -23.555 -18.715 38.131 1.00 65.69 139 ALA A CA 1
ATOM 987 C C . ALA A 1 139 ? -22.748 -18.083 36.990 1.00 65.69 139 ALA A C 1
ATOM 989 O O . ALA A 1 139 ? -21.531 -18.269 36.913 1.00 65.69 139 ALA A O 1
ATOM 990 N N . GLN A 1 140 ? -23.428 -17.376 36.080 1.00 65.25 140 GLN A N 1
ATOM 991 C CA . GLN A 1 140 ? -22.743 -16.637 35.026 1.00 65.25 140 GLN A CA 1
ATOM 992 C C . GLN A 1 140 ? -21.771 -15.640 35.675 1.00 65.25 140 GLN A C 1
ATOM 994 O O . GLN A 1 140 ? -22.164 -14.947 36.620 1.00 65.25 140 GLN A O 1
ATOM 999 N N . PRO A 1 141 ? -20.515 -15.559 35.199 1.00 69.38 141 PRO A N 1
ATOM 1000 C CA . PRO A 1 141 ? -19.579 -14.560 35.687 1.00 69.38 141 PRO A CA 1
ATOM 1001 C C . PRO A 1 141 ? -20.166 -13.153 35.482 1.00 69.38 141 PRO A C 1
ATOM 1003 O O . PRO A 1 141 ? -20.898 -12.930 34.511 1.00 69.38 141 PRO A O 1
ATOM 1006 N N . PRO A 1 142 ? -19.877 -12.203 36.392 1.00 74.69 142 PRO A N 1
ATOM 1007 C CA . PRO A 1 142 ? -20.385 -10.842 36.285 1.00 74.69 142 PRO A CA 1
ATOM 1008 C C . PRO A 1 142 ? -20.006 -10.236 34.921 1.00 74.69 142 PRO A C 1
ATOM 1010 O O . PRO A 1 142 ? -18.893 -10.469 34.441 1.00 74.69 142 PRO A O 1
ATOM 1013 N N . PRO A 1 143 ? -20.907 -9.474 34.274 1.00 73.12 143 PRO A N 1
ATOM 1014 C CA . PRO A 1 143 ? -20.635 -8.892 32.966 1.00 73.12 143 PRO A CA 1
ATOM 1015 C C . PRO A 1 143 ? -19.433 -7.944 33.048 1.00 73.12 143 PRO A C 1
ATOM 1017 O O . PRO A 1 143 ? -19.436 -6.990 33.825 1.00 73.12 143 PRO A O 1
ATOM 1020 N N . VAL A 1 144 ? -18.405 -8.211 32.239 1.00 81.31 144 VAL A N 1
ATOM 1021 C CA . VAL A 1 144 ? -17.204 -7.367 32.157 1.00 81.31 144 VAL A CA 1
ATOM 1022 C C . VAL A 1 144 ? -17.593 -5.993 31.587 1.00 81.31 144 VAL A C 1
ATOM 1024 O O . VAL A 1 144 ? -18.275 -5.948 30.554 1.00 81.31 144 VAL A O 1
ATOM 1027 N N . PRO A 1 145 ? -17.191 -4.873 32.221 1.00 82.88 145 PRO A N 1
ATOM 1028 C CA . PRO A 1 145 ? -17.491 -3.536 31.719 1.00 82.88 145 PRO A CA 1
ATOM 1029 C C . PRO A 1 145 ? -16.930 -3.338 30.306 1.00 82.88 145 PRO A C 1
ATOM 1031 O O . PRO A 1 145 ? -15.748 -3.567 30.061 1.00 82.88 145 PRO A O 1
ATOM 1034 N N . LYS A 1 146 ? -17.780 -2.900 29.372 1.00 90.38 146 LYS A N 1
ATOM 1035 C CA . LYS A 1 146 ? -17.361 -2.503 28.021 1.00 90.38 146 LYS A CA 1
ATOM 1036 C C . LYS A 1 146 ? -17.242 -0.984 27.961 1.00 90.38 146 LYS A C 1
ATOM 1038 O O . LYS A 1 146 ? -18.227 -0.298 28.228 1.00 90.38 146 LYS A O 1
ATOM 1043 N N . ALA A 1 147 ? -16.075 -0.487 27.572 1.00 91.88 147 ALA A N 1
ATOM 1044 C CA . ALA A 1 147 ? -15.836 0.921 27.2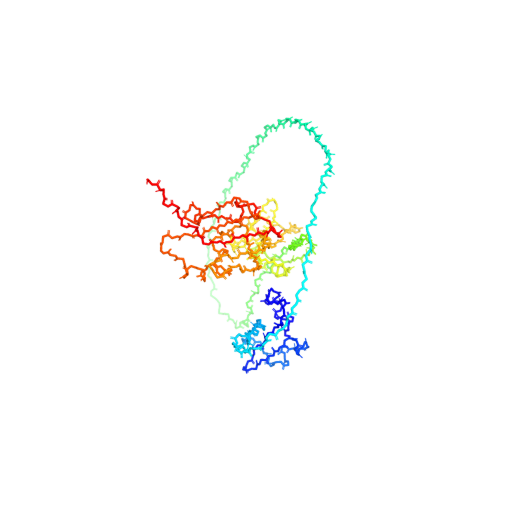94 1.00 91.88 147 ALA A CA 1
ATOM 1045 C C . ALA A 1 147 ? -16.502 1.319 25.969 1.00 91.88 147 ALA A C 1
ATOM 1047 O O . ALA A 1 147 ? -16.463 0.568 24.992 1.00 91.88 147 ALA A O 1
ATOM 1048 N N . GLN A 1 148 ? -17.120 2.493 25.930 1.00 96.06 148 GLN A N 1
ATOM 1049 C CA . GLN A 1 148 ? -17.621 3.148 24.733 1.00 96.06 148 GLN A CA 1
ATOM 1050 C C . GLN A 1 148 ? -16.530 4.047 24.152 1.00 96.06 148 GLN A C 1
ATOM 1052 O O . GLN A 1 148 ? -16.135 5.032 24.761 1.00 96.06 148 GLN A O 1
ATOM 1057 N N . ILE A 1 149 ? -16.071 3.737 22.945 1.00 96.75 149 ILE A N 1
ATOM 1058 C CA . ILE A 1 149 ? -14.928 4.403 22.315 1.00 96.75 149 ILE A CA 1
ATOM 1059 C C . ILE A 1 149 ? -15.405 5.084 21.034 1.00 96.75 149 ILE A C 1
ATOM 1061 O O . ILE A 1 149 ? -16.117 4.479 20.225 1.00 96.75 149 ILE A O 1
ATOM 1065 N N . LYS A 1 150 ? -15.025 6.351 20.851 1.00 96.38 150 LYS A N 1
ATOM 1066 C CA . LYS A 1 150 ? -15.228 7.093 19.603 1.00 96.38 150 LYS A CA 1
ATOM 1067 C C . LYS A 1 150 ? -14.099 6.762 18.641 1.00 96.38 150 LYS A C 1
ATOM 1069 O O . LYS A 1 150 ? -12.942 6.672 19.039 1.00 96.38 150 LYS A O 1
ATOM 1074 N N . VAL A 1 151 ? -14.427 6.592 17.372 1.00 96.81 151 VAL A N 1
ATOM 1075 C CA . VAL A 1 151 ? -13.476 6.119 16.373 1.00 96.81 151 VAL A CA 1
ATOM 1076 C C . VAL A 1 151 ? -13.534 7.005 15.144 1.00 96.81 151 VAL A C 1
ATOM 1078 O O . VAL A 1 151 ? -14.612 7.259 14.614 1.00 96.81 151 VAL A O 1
ATOM 1081 N N . THR A 1 152 ? -12.366 7.417 14.666 1.00 96.31 152 THR A N 1
ATOM 1082 C CA . THR A 1 152 ? -12.190 8.075 13.373 1.00 96.31 152 THR A CA 1
ATOM 1083 C C . THR A 1 152 ? -11.531 7.099 12.409 1.00 96.31 152 THR A C 1
ATOM 1085 O O . THR A 1 152 ? -10.418 6.641 12.647 1.00 96.31 152 THR A O 1
ATOM 1088 N N . LEU A 1 153 ? -12.204 6.778 11.310 1.00 92.19 153 LEU A N 1
ATOM 1089 C CA . LEU A 1 153 ? -11.681 5.950 10.226 1.00 92.19 153 LEU A CA 1
ATOM 1090 C C . LEU A 1 153 ? -11.220 6.854 9.081 1.00 92.19 153 LEU A C 1
ATOM 1092 O O . LEU A 1 153 ? -12.011 7.666 8.604 1.00 92.19 153 LEU A O 1
ATOM 1096 N N . ILE A 1 154 ? -9.973 6.718 8.629 1.00 90.12 154 ILE A N 1
ATOM 1097 C CA . ILE A 1 154 ? -9.392 7.528 7.547 1.00 90.12 154 ILE A CA 1
ATOM 1098 C C . ILE A 1 154 ? -9.073 6.640 6.342 1.00 90.12 154 ILE A C 1
ATOM 1100 O O . ILE A 1 154 ? -8.268 5.712 6.437 1.00 90.12 154 ILE A O 1
ATOM 1104 N N . ASP A 1 155 ? -9.686 6.944 5.196 1.00 82.94 155 ASP A N 1
ATOM 1105 C CA . ASP A 1 155 ? -9.448 6.230 3.938 1.00 82.94 155 ASP A CA 1
ATOM 1106 C C . ASP A 1 155 ? -8.193 6.718 3.182 1.00 82.94 155 ASP A C 1
ATOM 1108 O O . ASP A 1 155 ? -7.573 7.725 3.526 1.00 82.94 155 ASP A O 1
ATOM 1112 N N . HIS A 1 156 ? -7.825 6.016 2.103 1.00 73.25 156 HIS A N 1
ATOM 1113 C CA . HIS A 1 156 ? -6.653 6.345 1.270 1.00 73.25 156 HIS A CA 1
ATOM 1114 C C . HIS A 1 156 ? -6.751 7.716 0.589 1.00 73.25 156 HIS A C 1
ATOM 1116 O O . HIS A 1 156 ? -5.747 8.264 0.140 1.00 73.25 156 HIS A O 1
ATOM 1122 N N . LYS A 1 157 ? -7.960 8.280 0.494 1.00 73.62 157 LYS A N 1
ATOM 1123 C CA . LYS A 1 157 ? -8.216 9.627 -0.031 1.00 73.62 157 LYS A CA 1
ATOM 1124 C C . LYS A 1 157 ? -8.209 10.674 1.083 1.00 73.62 157 LYS A C 1
ATOM 1126 O O . LYS A 1 157 ? -8.625 11.805 0.842 1.00 73.62 157 LYS A O 1
ATOM 1131 N N . LYS A 1 158 ? -7.750 10.308 2.286 1.00 78.69 158 LYS A N 1
ATOM 1132 C CA . LYS A 1 158 ? -7.754 11.132 3.500 1.00 78.69 158 LYS A CA 1
ATOM 1133 C C . LYS A 1 158 ? -9.153 11.602 3.908 1.00 78.69 158 LYS A C 1
ATOM 1135 O O . LYS A 1 158 ? -9.283 12.600 4.612 1.00 78.69 158 LYS A O 1
ATOM 1140 N N . ARG A 1 159 ? -10.209 10.906 3.476 1.00 80.06 159 ARG A N 1
ATOM 1141 C CA . ARG A 1 159 ? -11.569 11.175 3.949 1.00 80.06 159 ARG A CA 1
ATOM 1142 C C . ARG A 1 159 ? -11.745 10.493 5.293 1.00 80.06 159 ARG A C 1
ATOM 1144 O O . ARG A 1 159 ? -11.432 9.311 5.429 1.00 80.06 159 ARG A O 1
ATOM 1151 N N . SER A 1 160 ? -12.247 11.243 6.265 1.00 90.88 160 SER A N 1
ATOM 1152 C CA . SER A 1 160 ? -12.549 10.731 7.594 1.00 90.88 160 SER A CA 1
ATOM 1153 C C . SER A 1 160 ? -14.029 10.377 7.730 1.00 90.88 160 SER A C 1
ATOM 1155 O O . SER A 1 160 ? -14.909 11.021 7.152 1.00 90.88 160 SER A O 1
ATOM 1157 N N . ARG A 1 161 ? -14.306 9.343 8.519 1.00 90.50 161 ARG A N 1
ATOM 1158 C CA . ARG A 1 161 ? -15.640 8.987 8.999 1.00 90.50 161 ARG A CA 1
ATOM 1159 C C . ARG A 1 161 ? -15.564 8.729 10.493 1.00 90.50 161 ARG A C 1
ATOM 1161 O O . ARG A 1 161 ? -14.720 7.958 10.935 1.00 90.50 161 ARG A O 1
ATOM 1168 N N . GLU A 1 162 ? -16.478 9.320 11.246 1.00 93.88 162 GLU A N 1
ATOM 1169 C CA . GLU A 1 162 ? -16.606 9.057 12.676 1.00 93.88 162 GLU A CA 1
ATOM 1170 C C . GLU A 1 162 ? -17.643 7.960 12.942 1.00 93.88 162 GLU A C 1
ATOM 1172 O O . GLU A 1 162 ? -18.704 7.899 12.311 1.00 93.88 162 GLU A O 1
ATOM 1177 N N . CYS A 1 163 ? -17.333 7.080 13.885 1.00 93.62 163 CYS A N 1
ATOM 1178 C CA . CYS A 1 163 ? -18.236 6.073 14.422 1.00 93.62 163 CYS A CA 1
ATOM 1179 C C . CYS A 1 163 ? -17.963 5.864 15.920 1.00 93.62 163 CYS A C 1
ATOM 1181 O O . CYS A 1 163 ? -17.151 6.548 16.546 1.00 93.62 163 CYS A O 1
ATOM 1183 N N . SER A 1 164 ? -18.711 4.968 16.555 1.00 93.94 164 SER A N 1
ATOM 1184 C CA . SER A 1 164 ? -18.485 4.601 17.952 1.00 93.94 164 SER A CA 1
ATOM 1185 C C . SER A 1 164 ? -18.728 3.115 18.134 1.00 93.94 164 SER A C 1
ATOM 1187 O O . SER A 1 164 ? -19.660 2.563 17.551 1.00 93.94 164 SER A O 1
ATOM 1189 N N . GLY A 1 165 ? -17.897 2.483 18.954 1.00 94.06 165 GLY A N 1
ATOM 1190 C CA . GLY A 1 165 ? -17.975 1.062 19.269 1.00 94.06 165 GLY A CA 1
ATOM 1191 C C . GLY A 1 165 ? -17.915 0.820 20.771 1.00 94.06 165 GLY A C 1
ATOM 1192 O O . GLY A 1 165 ? -17.625 1.729 21.551 1.00 94.06 165 GLY A O 1
ATOM 1193 N N . ARG A 1 166 ? -18.214 -0.414 21.184 1.00 95.25 166 ARG A N 1
ATOM 1194 C CA . ARG A 1 166 ? -18.079 -0.851 22.578 1.00 95.25 166 ARG A CA 1
ATOM 1195 C C . ARG A 1 166 ? -17.194 -2.082 22.663 1.00 95.25 166 ARG A C 1
ATOM 1197 O O . ARG A 1 166 ? -17.525 -3.097 22.055 1.00 95.25 166 ARG A O 1
ATOM 1204 N N . ALA A 1 167 ? -16.131 -2.011 23.456 1.00 94.75 167 ALA A N 1
ATOM 1205 C CA . ALA A 1 167 ? -15.177 -3.101 23.629 1.00 94.75 167 ALA A CA 1
ATOM 1206 C C . ALA A 1 167 ? -14.676 -3.193 25.070 1.00 94.75 167 ALA A C 1
ATOM 1208 O O . ALA A 1 167 ? -14.755 -2.242 25.843 1.00 94.75 167 ALA A O 1
ATOM 1209 N N . ILE A 1 168 ? -14.183 -4.372 25.431 1.00 95.81 168 ILE A N 1
ATOM 1210 C CA . ILE A 1 168 ? -13.419 -4.582 26.663 1.00 95.81 168 ILE A CA 1
ATOM 1211 C C . ILE A 1 168 ? -12.004 -4.026 26.413 1.00 95.81 168 ILE A C 1
ATOM 1213 O O . ILE A 1 168 ? -11.511 -4.157 25.293 1.00 95.81 168 ILE A O 1
ATOM 1217 N N . LEU A 1 169 ? -11.352 -3.394 27.394 1.00 94.88 169 LEU A N 1
ATOM 1218 C CA . LEU A 1 169 ? -10.052 -2.735 27.164 1.00 94.88 169 LEU A CA 1
ATOM 1219 C C . LEU A 1 169 ? -8.929 -3.732 26.829 1.00 94.88 169 LEU A C 1
ATOM 1221 O O . LEU A 1 169 ? -7.976 -3.400 26.135 1.00 94.88 169 LEU A O 1
ATOM 1225 N N . GLU A 1 170 ? -9.077 -4.981 27.243 1.00 96.12 170 GLU A N 1
ATOM 1226 C CA . GLU A 1 170 ? -8.186 -6.092 26.917 1.00 96.12 170 GLU A CA 1
ATOM 1227 C C . GLU A 1 170 ? -8.390 -6.621 25.482 1.00 96.12 170 GLU A C 1
ATOM 1229 O O . GLU A 1 170 ? -7.676 -7.519 25.043 1.00 96.12 170 GLU A O 1
ATOM 1234 N N . THR A 1 171 ? -9.361 -6.084 24.731 1.00 95.69 171 THR A N 1
ATOM 1235 C CA . THR A 1 171 ? -9.564 -6.441 23.319 1.00 95.69 171 THR A CA 1
ATOM 1236 C C . THR A 1 171 ? -8.411 -5.896 22.481 1.00 95.69 171 THR A C 1
ATOM 1238 O O . THR A 1 171 ? -7.998 -4.745 22.660 1.00 95.69 171 THR A O 1
ATOM 1241 N N . SER A 1 172 ? -7.937 -6.705 21.531 1.00 97.06 172 SER A N 1
ATOM 1242 C CA . SER A 1 172 ? -7.010 -6.266 20.487 1.00 97.06 172 SER A CA 1
ATOM 1243 C C . SER A 1 172 ? -7.559 -5.029 19.775 1.00 97.06 172 SER A C 1
ATOM 1245 O O . SER A 1 172 ? -8.730 -4.989 19.380 1.00 97.06 172 SER A O 1
ATOM 1247 N N . VAL A 1 173 ? -6.713 -4.017 19.578 1.00 97.56 173 VAL A N 1
ATOM 1248 C CA . VAL A 1 173 ? -7.099 -2.807 18.846 1.00 97.56 173 VAL A CA 1
ATOM 1249 C C . VAL A 1 173 ? -7.492 -3.142 17.408 1.00 97.56 173 VAL A C 1
ATOM 1251 O O . VAL A 1 173 ? -8.329 -2.450 16.838 1.00 97.56 173 VAL A O 1
ATOM 1254 N N . TRP A 1 174 ? -6.955 -4.210 16.817 1.00 96.00 174 TRP A N 1
ATOM 1255 C CA . TRP A 1 174 ? -7.268 -4.601 15.440 1.00 96.00 174 TRP A CA 1
ATOM 1256 C C . TRP A 1 174 ? -8.637 -5.266 15.341 1.00 96.00 174 TRP A C 1
ATOM 1258 O O . TRP A 1 174 ? -9.430 -4.886 14.483 1.00 96.00 174 TRP A O 1
ATOM 1268 N N . ASP A 1 175 ? -8.957 -6.169 16.271 1.00 94.81 175 ASP A N 1
ATOM 1269 C CA . ASP A 1 175 ? -10.274 -6.815 16.340 1.00 94.81 175 ASP A CA 1
ATOM 1270 C C . ASP A 1 175 ? -11.370 -5.783 16.624 1.00 94.81 175 ASP A C 1
ATOM 1272 O O . ASP A 1 175 ? -12.433 -5.787 15.992 1.00 94.81 175 ASP A O 1
ATOM 1276 N N . PHE A 1 176 ? -11.091 -4.836 17.530 1.00 95.94 176 PHE A N 1
ATOM 1277 C CA . PHE A 1 176 ? -11.980 -3.702 17.754 1.00 95.94 176 PHE A CA 1
ATOM 1278 C C . PHE A 1 176 ? -12.139 -2.861 16.484 1.00 95.94 176 PHE A C 1
ATOM 1280 O O . PHE A 1 176 ? -13.271 -2.554 16.110 1.00 95.94 176 PHE A O 1
ATOM 1287 N N . GLY A 1 177 ? -11.040 -2.555 15.788 1.00 94.94 177 GLY A N 1
ATOM 1288 C CA . GLY A 1 177 ? -11.043 -1.849 14.508 1.00 94.94 177 GLY A CA 1
ATOM 1289 C C . GLY A 1 177 ? -11.965 -2.511 13.481 1.00 94.94 177 GLY A C 1
ATOM 1290 O O . GLY A 1 177 ? -12.826 -1.845 12.903 1.00 94.94 177 GLY A O 1
ATOM 1291 N N . VAL A 1 178 ? -11.851 -3.828 13.288 1.00 91.38 178 VAL A N 1
ATOM 1292 C CA . VAL A 1 178 ? -12.733 -4.587 12.383 1.00 91.38 178 VAL A CA 1
ATOM 1293 C C . VAL A 1 178 ? -14.198 -4.419 12.794 1.00 91.38 178 VAL A C 1
ATOM 1295 O O . VAL A 1 178 ? -15.034 -4.097 11.953 1.00 91.38 178 VAL A O 1
ATOM 1298 N N . SER A 1 179 ? -14.510 -4.523 14.091 1.00 91.69 179 SER A N 1
ATOM 1299 C CA . SER A 1 179 ? -15.889 -4.389 14.593 1.00 91.69 179 SER A CA 1
ATOM 1300 C C . SER A 1 179 ? -16.536 -3.020 14.326 1.00 91.69 179 SER A C 1
ATOM 1302 O O . SER A 1 179 ? -17.762 -2.918 14.275 1.00 91.69 179 SER A O 1
ATOM 1304 N N . VAL A 1 180 ? -15.729 -1.968 14.143 1.00 92.06 180 VAL A N 1
ATOM 1305 C CA . VAL A 1 180 ? -16.194 -0.597 13.870 1.00 92.06 180 VAL A CA 1
ATOM 1306 C C . VAL A 1 180 ? -16.067 -0.191 12.398 1.00 92.06 180 VAL A C 1
ATOM 1308 O O . VAL A 1 180 ? -16.391 0.950 12.058 1.00 92.06 180 VAL A O 1
ATOM 1311 N N . GLY A 1 181 ? -15.659 -1.117 11.522 1.00 85.38 181 GLY A N 1
ATOM 1312 C CA . GLY A 1 181 ? -15.621 -0.932 10.069 1.00 85.38 181 GLY A CA 1
ATOM 1313 C C . GLY A 1 181 ? -14.245 -0.603 9.479 1.00 85.38 181 GLY A C 1
ATOM 1314 O O . GLY A 1 181 ? -14.180 -0.026 8.392 1.00 85.38 181 GLY A O 1
ATOM 1315 N N . MET A 1 182 ? -13.148 -0.919 10.179 1.00 88.31 182 MET A N 1
ATOM 1316 C CA . MET A 1 182 ? -11.771 -0.745 9.680 1.00 88.31 182 MET A CA 1
ATOM 1317 C C . MET A 1 182 ? -11.469 -1.616 8.451 1.00 88.31 182 MET A C 1
ATOM 1319 O O . MET A 1 182 ? -10.657 -1.234 7.616 1.00 88.31 182 MET A O 1
ATOM 1323 N N . ASP A 1 183 ? -12.147 -2.752 8.306 1.00 80.38 183 ASP A N 1
ATOM 1324 C CA . ASP A 1 183 ? -12.079 -3.657 7.151 1.00 80.38 183 ASP A CA 1
ATOM 1325 C C . ASP A 1 183 ? -12.386 -2.965 5.808 1.00 80.38 183 ASP A C 1
ATOM 1327 O O . ASP A 1 183 ? -11.858 -3.344 4.766 1.00 80.38 183 ASP A O 1
ATOM 1331 N N . HIS A 1 184 ? -13.175 -1.888 5.830 1.00 74.00 184 HIS A N 1
ATOM 1332 C CA . HIS A 1 184 ? -13.476 -1.072 4.653 1.00 74.00 184 HIS A CA 1
ATOM 1333 C C . HIS A 1 184 ? -12.347 -0.103 4.263 1.00 74.00 184 HIS A C 1
ATOM 1335 O O . HIS A 1 184 ? -12.421 0.543 3.209 1.00 74.00 184 HIS A O 1
ATOM 1341 N N . LEU A 1 185 ? -11.317 0.044 5.101 1.00 77.44 185 LEU A N 1
ATOM 1342 C CA . LEU A 1 185 ? -10.136 0.831 4.775 1.00 77.44 185 LEU A CA 1
ATOM 1343 C C . LEU A 1 185 ? -9.239 0.005 3.853 1.00 77.44 185 LEU A C 1
ATOM 1345 O O . LEU A 1 185 ? -8.711 -1.034 4.239 1.00 77.44 185 LEU A O 1
ATOM 1349 N N . ALA A 1 186 ? -9.049 0.491 2.625 1.00 68.12 186 ALA A N 1
ATOM 1350 C CA . ALA A 1 186 ? -8.049 -0.073 1.726 1.00 68.12 186 ALA A CA 1
ATOM 1351 C C . ALA A 1 186 ? -6.669 -0.013 2.399 1.00 68.12 186 ALA A C 1
ATOM 1353 O O . ALA A 1 186 ? -6.327 0.998 3.003 1.00 68.12 186 ALA A O 1
ATOM 1354 N N . THR A 1 187 ? -5.862 -1.060 2.299 1.00 70.25 187 THR A N 1
ATOM 1355 C CA . THR A 1 187 ? -4.481 -1.019 2.782 1.00 70.25 187 THR A CA 1
ATOM 1356 C C . THR A 1 187 ? -3.601 -1.985 1.998 1.00 70.25 187 THR A C 1
ATOM 1358 O O . THR A 1 187 ? -4.068 -3.039 1.581 1.00 70.25 187 THR A O 1
ATOM 1361 N N . LEU A 1 188 ? -2.334 -1.612 1.795 1.00 64.44 188 LEU A N 1
ATOM 1362 C CA . LEU A 1 188 ? -1.311 -2.485 1.214 1.00 64.44 188 LEU A CA 1
ATOM 1363 C C . LEU A 1 188 ? -0.475 -3.197 2.283 1.00 64.44 188 LEU A C 1
ATOM 1365 O O . LEU A 1 188 ? -0.117 -4.354 2.099 1.00 64.44 188 LEU A O 1
ATOM 1369 N N . HIS A 1 189 ? -0.175 -2.521 3.396 1.00 68.88 189 HIS A N 1
ATOM 1370 C CA . HIS A 1 189 ? 0.785 -2.993 4.402 1.00 68.88 189 HIS A CA 1
ATOM 1371 C C . HIS A 1 189 ? 0.176 -3.069 5.808 1.00 68.88 189 HIS A C 1
ATOM 1373 O O . HIS A 1 189 ? 0.875 -2.903 6.802 1.00 68.88 189 HIS A O 1
ATOM 1379 N N . GLY A 1 190 ? -1.128 -3.320 5.911 1.00 84.25 190 GLY A N 1
ATOM 1380 C CA . GLY A 1 190 ? -1.825 -3.438 7.194 1.00 84.25 190 GLY A CA 1
ATOM 1381 C C . GLY A 1 190 ? -2.368 -2.110 7.722 1.00 84.25 190 GLY A C 1
ATOM 1382 O O . GLY A 1 190 ? -2.469 -1.121 7.002 1.00 84.25 190 GLY A O 1
ATOM 1383 N N . TYR A 1 191 ? -2.797 -2.071 8.971 1.00 91.00 191 TYR A N 1
ATOM 1384 C CA . TYR A 1 191 ? -3.510 -0.924 9.528 1.00 91.00 191 TYR A CA 1
ATOM 1385 C C . TYR A 1 191 ? -2.620 -0.118 10.465 1.00 91.00 191 TYR A C 1
ATOM 1387 O O . TYR A 1 191 ? -1.701 -0.651 11.085 1.00 91.00 191 TYR A O 1
ATOM 1395 N N . VAL A 1 192 ? -2.913 1.173 10.569 1.00 94.06 192 VAL A N 1
ATOM 1396 C CA . VAL A 1 192 ? -2.300 2.082 11.533 1.00 94.06 192 VAL A CA 1
ATOM 1397 C C . VAL A 1 192 ? -3.366 2.479 12.540 1.00 94.06 192 VAL A C 1
ATOM 1399 O O . VAL A 1 192 ? -4.449 2.933 12.167 1.00 94.06 192 VAL A O 1
ATOM 1402 N N . PHE A 1 193 ? -3.049 2.300 13.813 1.00 96.81 193 PHE A N 1
ATOM 1403 C CA . PHE A 1 193 ? -3.844 2.754 14.941 1.00 96.81 193 PHE A CA 1
ATOM 1404 C C . PHE A 1 193 ? -3.133 3.936 15.600 1.00 96.81 193 PHE A C 1
ATOM 1406 O O . PHE A 1 193 ? -1.934 3.855 15.860 1.00 96.81 193 PHE A O 1
ATOM 1413 N N . SER A 1 194 ? -3.857 5.018 15.881 1.00 96.81 194 SER A N 1
ATOM 1414 C CA . SER A 1 194 ? -3.294 6.237 16.464 1.00 96.81 194 SER A CA 1
ATOM 1415 C C . SER A 1 194 ? -4.123 6.726 17.646 1.00 96.81 194 SER A C 1
ATOM 1417 O O . SER A 1 194 ? -5.345 6.883 17.545 1.00 96.81 194 SER A O 1
ATOM 1419 N N . TYR A 1 195 ? -3.452 7.023 18.756 1.00 97.69 195 TYR A N 1
ATOM 1420 C CA . TYR A 1 195 ? -4.070 7.527 19.979 1.00 97.69 195 TYR A CA 1
ATOM 1421 C C . TYR A 1 195 ? -3.054 8.323 20.814 1.00 97.69 195 TYR A C 1
ATOM 1423 O O . TYR A 1 195 ? -1.884 7.962 20.887 1.00 97.69 195 TYR A O 1
ATOM 1431 N N . ALA A 1 196 ? -3.490 9.440 21.409 1.00 95.00 196 ALA A N 1
ATOM 1432 C CA . ALA A 1 196 ? -2.665 10.318 22.253 1.00 95.00 196 ALA A CA 1
ATOM 1433 C C . ALA A 1 196 ? -1.295 10.719 21.647 1.00 95.00 196 ALA A C 1
ATOM 1435 O O . ALA A 1 196 ? -0.300 10.853 22.357 1.00 95.00 196 ALA A O 1
ATOM 1436 N N . GLY A 1 197 ? -1.239 10.911 20.324 1.00 93.81 197 GLY A N 1
ATOM 1437 C CA . GLY A 1 197 ? -0.012 11.269 19.598 1.00 93.81 197 GLY A CA 1
ATOM 1438 C C . GLY A 1 197 ? 0.945 10.103 19.331 1.00 93.81 197 GLY A C 1
ATOM 1439 O O . GLY A 1 197 ? 2.003 10.318 18.747 1.00 93.81 197 GLY A O 1
ATOM 1440 N N . GLN A 1 198 ? 0.581 8.884 19.725 1.00 96.94 198 GLN A N 1
ATOM 1441 C CA . GLN A 1 198 ? 1.307 7.657 19.411 1.00 96.94 198 GLN A CA 1
ATOM 1442 C C . GLN A 1 198 ? 0.624 6.910 18.266 1.00 96.94 198 GLN A C 1
ATOM 1444 O O . GLN A 1 198 ? -0.587 7.037 18.060 1.00 96.94 198 GLN A O 1
ATOM 1449 N N . THR A 1 199 ? 1.418 6.146 17.520 1.00 95.88 199 THR A N 1
ATOM 1450 C CA . THR A 1 199 ? 0.976 5.375 16.358 1.00 95.88 199 THR A CA 1
ATOM 1451 C C . THR A 1 199 ? 1.559 3.974 16.408 1.00 95.88 199 THR A C 1
ATOM 1453 O O . THR A 1 199 ? 2.750 3.812 16.675 1.00 95.88 199 THR A O 1
ATOM 1456 N N . TRP A 1 200 ? 0.741 2.980 16.088 1.00 96.25 200 TRP A N 1
ATOM 1457 C CA . TRP A 1 200 ? 1.124 1.576 16.033 1.00 96.25 200 TRP A CA 1
ATOM 1458 C C . TRP A 1 200 ? 0.681 0.974 14.708 1.00 96.25 200 TRP A C 1
ATOM 1460 O O . TRP A 1 200 ? -0.388 1.303 14.195 1.00 96.25 200 TRP A O 1
ATOM 1470 N N . GLU A 1 201 ? 1.489 0.070 14.167 1.00 92.62 201 GLU A N 1
ATOM 1471 C CA . GLU A 1 201 ? 1.194 -0.646 12.928 1.00 92.62 201 GLU A CA 1
ATOM 1472 C C . GLU A 1 201 ? 0.804 -2.094 13.222 1.00 92.62 201 GLU A C 1
ATOM 1474 O O . GLU A 1 201 ? 1.458 -2.764 14.026 1.00 92.62 201 GLU A O 1
ATOM 1479 N N . SER A 1 202 ? -0.210 -2.611 12.527 1.00 93.31 202 SER A N 1
ATOM 1480 C CA . SER A 1 202 ? -0.734 -3.965 12.750 1.00 93.31 202 SER A CA 1
ATOM 1481 C C . SER A 1 202 ? 0.311 -5.060 12.572 1.00 93.31 202 SER A C 1
ATOM 1483 O O . SER A 1 202 ? 0.275 -6.067 13.271 1.00 93.31 202 SER A O 1
ATOM 1485 N N . ASN A 1 203 ? 1.270 -4.859 11.667 1.00 87.00 203 ASN A N 1
ATOM 1486 C CA . ASN A 1 203 ? 2.311 -5.849 11.390 1.00 87.00 203 ASN A CA 1
ATOM 1487 C C . ASN A 1 203 ? 3.418 -5.846 12.451 1.00 87.00 203 ASN A C 1
ATOM 1489 O O . ASN A 1 203 ? 4.100 -6.852 12.623 1.00 87.00 203 ASN A O 1
ATOM 1493 N N . GLN A 1 204 ? 3.606 -4.723 13.149 1.00 88.00 204 GLN A N 1
ATOM 1494 C CA . GLN A 1 204 ? 4.607 -4.583 14.207 1.00 88.00 204 GLN A CA 1
ATOM 1495 C C . GLN A 1 204 ? 4.026 -4.944 15.580 1.00 88.00 204 GLN A C 1
ATOM 1497 O O . GLN A 1 204 ? 4.731 -5.488 16.427 1.00 88.00 204 GLN A O 1
ATOM 1502 N N . TYR A 1 205 ? 2.733 -4.675 15.787 1.00 94.31 205 TYR A N 1
ATOM 1503 C CA . TYR A 1 205 ? 2.049 -4.842 17.068 1.00 94.31 205 TYR A CA 1
ATOM 1504 C C . TYR A 1 205 ? 0.742 -5.646 16.941 1.00 94.31 205 TYR A C 1
ATOM 1506 O O . TYR A 1 205 ? -0.318 -5.146 17.319 1.00 94.31 205 TYR A O 1
ATOM 1514 N N . PRO A 1 206 ? 0.768 -6.897 16.444 1.00 93.19 206 PRO A N 1
ATOM 1515 C CA . PRO A 1 206 ? -0.442 -7.659 16.107 1.00 93.19 206 PRO A CA 1
ATOM 1516 C C . PRO A 1 206 ? -1.336 -8.000 17.310 1.00 93.19 206 PRO A C 1
ATOM 1518 O O . PRO A 1 206 ? -2.507 -8.318 17.131 1.00 93.19 206 PRO A O 1
ATOM 1521 N N . THR A 1 207 ? -0.806 -7.933 18.532 1.00 95.69 207 THR A N 1
ATOM 1522 C CA . THR A 1 207 ? -1.530 -8.263 19.769 1.00 95.69 207 THR A CA 1
ATOM 1523 C C . THR A 1 207 ? -1.810 -7.048 20.652 1.00 95.69 207 THR A C 1
ATOM 1525 O O . THR A 1 207 ? -2.235 -7.234 21.787 1.00 95.69 207 THR A O 1
ATOM 1528 N N . LEU A 1 208 ? -1.554 -5.824 20.167 1.00 97.31 208 LEU A N 1
ATOM 1529 C CA . LEU A 1 208 ? -1.768 -4.600 20.942 1.00 97.31 208 LEU A CA 1
ATOM 1530 C C . LEU A 1 208 ? -3.223 -4.493 21.390 1.00 97.31 208 LEU A C 1
ATOM 1532 O O . LEU A 1 208 ? -4.135 -4.542 20.566 1.00 97.31 208 LEU A O 1
ATOM 1536 N N . THR A 1 209 ? -3.430 -4.292 22.682 1.00 98.19 209 THR A N 1
ATOM 1537 C CA . THR A 1 209 ? -4.753 -4.091 23.281 1.00 98.19 209 THR A CA 1
ATOM 1538 C C . THR A 1 209 ? -5.068 -2.610 23.495 1.00 98.19 209 THR A C 1
ATOM 1540 O O . THR A 1 209 ? -4.174 -1.761 23.553 1.00 98.19 209 THR A O 1
ATOM 1543 N N . LEU A 1 210 ? -6.354 -2.276 23.641 1.00 97.25 210 LEU A N 1
ATOM 1544 C CA . LEU A 1 210 ? -6.788 -0.904 23.948 1.00 97.25 210 LEU A CA 1
ATOM 1545 C C . LEU A 1 210 ? -6.199 -0.410 25.284 1.00 97.25 210 LEU A C 1
ATOM 1547 O O . LEU A 1 210 ? -5.813 0.753 25.391 1.00 97.25 210 LEU A O 1
ATOM 1551 N N . ALA A 1 211 ? -6.080 -1.300 26.274 1.00 96.75 211 ALA A N 1
ATOM 1552 C CA . ALA A 1 211 ? -5.466 -1.023 27.569 1.00 96.75 211 ALA A CA 1
ATOM 1553 C C . ALA A 1 211 ? -3.968 -0.695 27.449 1.00 96.75 211 ALA A C 1
ATOM 1555 O O . ALA A 1 211 ? -3.513 0.288 28.030 1.00 96.75 211 ALA A O 1
ATOM 1556 N N . GLU A 1 212 ? -3.208 -1.480 26.678 1.00 97.50 212 GLU A N 1
ATOM 1557 C CA . GLU A 1 212 ? -1.772 -1.250 26.448 1.00 97.50 212 GLU A CA 1
ATOM 1558 C C . GLU A 1 212 ? -1.506 0.052 25.690 1.00 97.50 212 GLU A C 1
ATOM 1560 O O . GLU A 1 212 ? -0.541 0.754 25.988 1.00 97.50 212 GLU A O 1
ATOM 1565 N N . ALA A 1 213 ? -2.391 0.413 24.758 1.00 96.56 213 ALA A N 1
ATOM 1566 C CA . ALA A 1 213 ? -2.353 1.707 24.087 1.00 96.56 213 ALA A CA 1
ATOM 1567 C C . ALA A 1 213 ? -2.774 2.883 24.994 1.00 96.56 213 ALA A C 1
ATOM 1569 O O . ALA A 1 213 ? -2.611 4.043 24.616 1.00 96.56 213 ALA A O 1
ATOM 1570 N N . GLY A 1 214 ? -3.313 2.606 26.186 1.00 96.81 214 GLY A N 1
ATOM 1571 C CA . GLY A 1 214 ? -3.738 3.609 27.162 1.00 96.81 214 GLY A CA 1
ATOM 1572 C C . GLY A 1 214 ? -5.122 4.213 26.908 1.00 96.81 214 GLY A C 1
ATOM 1573 O O . GLY A 1 214 ? -5.436 5.240 27.510 1.00 96.81 214 GLY A O 1
ATOM 1574 N N . VAL A 1 215 ? -5.941 3.596 26.049 1.00 96.94 215 VAL A N 1
ATOM 1575 C CA . VAL A 1 215 ? -7.291 4.069 25.704 1.00 96.94 215 VAL A CA 1
ATOM 1576 C C . VAL A 1 215 ? -8.226 3.940 26.905 1.00 96.94 215 VAL A C 1
ATOM 1578 O O . VAL A 1 215 ? -8.247 2.915 27.588 1.00 96.94 215 VAL A O 1
ATOM 1581 N N . LYS A 1 216 ? -9.048 4.966 27.141 1.00 95.12 216 LYS A N 1
ATOM 1582 C CA . LYS A 1 216 ? -10.060 4.985 28.206 1.00 95.12 216 LYS A CA 1
ATOM 1583 C C . LYS A 1 216 ? -11.474 5.107 27.648 1.00 95.12 216 LYS A C 1
ATOM 1585 O O . LYS A 1 216 ? -11.699 5.419 26.479 1.00 95.12 216 LYS A O 1
ATOM 1590 N N . ASP A 1 217 ? -12.445 4.865 28.522 1.00 95.12 217 ASP A N 1
ATOM 1591 C CA . ASP A 1 217 ? -13.861 5.040 28.210 1.00 95.12 217 ASP A CA 1
ATOM 1592 C C . ASP A 1 217 ? -14.179 6.483 27.778 1.00 95.12 217 ASP A C 1
ATOM 1594 O O . ASP A 1 217 ? -13.742 7.450 28.402 1.00 95.12 217 ASP A O 1
ATOM 1598 N N . GLY A 1 218 ? -14.941 6.620 26.694 1.00 92.81 218 GLY A N 1
ATOM 1599 C CA . GLY A 1 218 ? -15.366 7.892 26.111 1.00 92.81 218 GLY A CA 1
ATOM 1600 C C . GLY A 1 218 ? -14.348 8.579 25.195 1.00 92.81 218 GLY A C 1
ATOM 1601 O O . GLY A 1 218 ? -14.688 9.597 24.582 1.00 92.81 218 GLY A O 1
ATOM 1602 N N . GLU A 1 219 ? -13.129 8.052 25.074 1.00 95.62 219 GLU A N 1
ATOM 1603 C CA . GLU A 1 219 ? -12.063 8.686 24.297 1.00 95.62 219 GLU A CA 1
ATOM 1604 C C . GLU A 1 219 ? -12.150 8.405 22.794 1.00 95.62 219 GLU A C 1
ATOM 1606 O O . GLU A 1 219 ? -12.924 7.564 22.330 1.00 95.62 219 GLU A O 1
ATOM 1611 N N . MET A 1 220 ? -11.371 9.173 22.026 1.00 96.44 220 MET A N 1
ATOM 1612 C CA . MET A 1 220 ? -11.315 9.092 20.573 1.00 96.44 220 MET A CA 1
ATOM 1613 C C . MET A 1 220 ? -10.010 8.449 20.115 1.00 96.44 220 MET A C 1
ATOM 1615 O O . MET A 1 220 ? -8.926 8.903 20.479 1.00 96.44 220 MET A O 1
ATOM 1619 N N . VAL A 1 221 ? -10.129 7.435 19.266 1.00 97.69 221 VAL A N 1
ATOM 1620 C CA . VAL A 1 221 ? -9.008 6.772 18.592 1.00 97.69 221 VAL A CA 1
ATOM 1621 C C . VAL A 1 221 ? -9.128 6.939 17.082 1.00 97.69 221 VAL A C 1
ATOM 1623 O O . VAL A 1 221 ? -10.212 7.207 16.562 1.00 97.69 221 VAL A O 1
ATOM 1626 N N . THR A 1 222 ? -8.023 6.774 16.363 1.00 97.38 222 THR A N 1
ATOM 1627 C CA . THR A 1 222 ? -8.008 6.853 14.898 1.00 97.38 222 THR A CA 1
ATOM 1628 C C . THR A 1 222 ? -7.479 5.559 14.297 1.00 97.38 222 THR A C 1
ATOM 1630 O O . THR A 1 222 ? -6.457 5.050 14.745 1.00 97.38 222 THR A O 1
ATOM 1633 N N . TYR A 1 223 ? -8.148 5.066 13.256 1.00 95.38 223 TYR A N 1
ATOM 1634 C CA . TYR A 1 223 ? -7.623 4.034 12.367 1.00 95.38 223 TYR A CA 1
ATOM 1635 C C . TYR A 1 223 ? -7.426 4.604 10.970 1.00 95.38 223 TYR A C 1
ATOM 1637 O O . TYR A 1 223 ? -8.290 5.303 10.434 1.00 95.38 223 TYR A O 1
ATOM 1645 N N . SER A 1 224 ? -6.317 4.243 10.346 1.00 92.00 224 SER A N 1
ATOM 1646 C CA . SER A 1 224 ? -6.057 4.488 8.933 1.00 92.00 224 SER A CA 1
ATOM 1647 C C . SER A 1 224 ? -5.457 3.241 8.293 1.00 92.00 224 SER A C 1
ATOM 1649 O O . SER A 1 224 ? -4.875 2.399 8.973 1.00 92.00 224 SER A O 1
ATOM 1651 N N . GLY A 1 225 ? -5.569 3.108 6.975 1.00 84.19 225 GLY A N 1
ATOM 1652 C CA . GLY A 1 225 ? -4.714 2.161 6.261 1.00 84.19 225 GLY A CA 1
ATOM 1653 C C . GLY A 1 225 ? -3.251 2.599 6.367 1.00 84.19 225 GLY A C 1
ATOM 1654 O O . GLY A 1 225 ? -2.962 3.798 6.409 1.00 84.19 225 GLY A O 1
ATOM 1655 N N . ASN A 1 226 ? -2.318 1.646 6.394 1.00 73.44 226 ASN A N 1
ATOM 1656 C CA . ASN A 1 226 ? -0.926 1.936 6.073 1.00 73.44 226 ASN A CA 1
ATOM 1657 C C . ASN A 1 226 ? -0.841 2.178 4.563 1.00 73.44 226 ASN A C 1
ATOM 1659 O O . ASN A 1 226 ? -0.560 1.286 3.755 1.00 73.44 226 ASN A O 1
ATOM 1663 N N . PHE A 1 227 ? -1.197 3.403 4.186 1.00 66.31 227 PHE A N 1
ATOM 1664 C CA . PHE A 1 227 ? -1.052 3.902 2.836 1.00 66.31 227 PHE A CA 1
ATOM 1665 C C . PHE A 1 227 ? 0.413 4.272 2.655 1.00 66.31 227 PHE A C 1
ATOM 1667 O O . PHE A 1 227 ? 0.765 5.455 2.653 1.00 66.31 227 PHE A O 1
ATOM 1674 N N . GLU A 1 228 ? 1.282 3.271 2.505 1.00 64.75 228 GLU A N 1
ATOM 1675 C CA . GLU A 1 228 ? 2.549 3.568 1.856 1.00 64.75 228 GLU A CA 1
ATOM 1676 C C . GLU A 1 228 ? 2.211 4.289 0.548 1.00 64.75 228 GLU A C 1
ATOM 1678 O O . GLU A 1 228 ? 1.321 3.835 -0.188 1.00 64.75 228 GLU A O 1
ATOM 1683 N N . PRO A 1 229 ? 2.837 5.446 0.278 1.00 67.06 229 PRO A N 1
ATOM 1684 C CA . PRO A 1 229 ? 2.632 6.118 -0.989 1.00 67.06 229 PRO A CA 1
ATOM 1685 C C . PRO A 1 229 ? 2.873 5.090 -2.089 1.00 67.06 229 PRO A C 1
ATOM 1687 O O . PRO A 1 229 ? 3.837 4.344 -2.034 1.00 67.06 229 PRO A O 1
ATOM 1690 N N . VAL A 1 230 ? 1.976 4.994 -3.059 1.00 77.44 230 VAL A N 1
ATOM 1691 C CA . VAL A 1 230 ? 2.185 4.133 -4.221 1.00 77.44 230 VAL A CA 1
ATOM 1692 C C . VAL A 1 230 ? 2.510 5.033 -5.393 1.00 77.44 230 VAL A C 1
ATOM 1694 O O . VAL A 1 230 ? 1.813 6.026 -5.621 1.00 77.44 230 VAL A O 1
ATOM 1697 N N . VAL A 1 231 ? 3.552 4.675 -6.134 1.00 82.38 231 VAL A N 1
ATOM 1698 C CA . VAL A 1 231 ? 3.889 5.312 -7.400 1.00 82.38 231 VAL A CA 1
ATOM 1699 C C . VAL A 1 231 ? 3.364 4.489 -8.568 1.00 82.38 231 VAL A C 1
ATOM 1701 O O . VAL A 1 231 ? 3.503 3.265 -8.613 1.00 82.38 231 VAL A O 1
ATOM 1704 N N . TYR A 1 232 ? 2.735 5.188 -9.504 1.00 87.31 232 TYR A N 1
ATOM 1705 C CA . TYR A 1 232 ? 2.304 4.655 -10.791 1.00 87.31 232 TYR A CA 1
ATOM 1706 C C . TYR A 1 232 ? 3.280 5.139 -11.855 1.00 87.31 232 TYR A C 1
ATOM 1708 O O . TYR A 1 232 ? 3.426 6.346 -12.013 1.00 87.31 232 TYR A O 1
ATOM 1716 N N . LEU A 1 233 ? 3.957 4.238 -12.556 1.00 91.38 233 LEU A N 1
ATOM 1717 C CA . LEU A 1 233 ? 5.047 4.589 -13.466 1.00 91.38 233 LEU A CA 1
ATOM 1718 C C . LEU A 1 233 ? 4.760 4.088 -14.880 1.00 91.38 233 LEU A C 1
ATOM 1720 O O . LEU A 1 233 ? 4.306 2.954 -15.071 1.00 91.38 233 LEU A O 1
ATOM 1724 N N . HIS A 1 234 ? 5.078 4.922 -15.868 1.00 94.44 234 HIS A N 1
ATOM 1725 C CA . HIS A 1 234 ? 5.195 4.492 -17.257 1.00 94.44 234 HIS A CA 1
ATOM 1726 C C . HIS A 1 234 ? 6.590 3.910 -17.455 1.00 94.44 234 HIS A C 1
ATOM 1728 O O . HIS A 1 234 ? 7.580 4.580 -17.187 1.00 94.44 234 HIS A O 1
ATOM 1734 N N . VAL A 1 235 ? 6.681 2.660 -17.895 1.00 96.12 235 VAL A N 1
ATOM 1735 C CA . VAL A 1 235 ? 7.951 1.932 -17.948 1.00 96.12 235 VAL A CA 1
ATOM 1736 C C . VAL A 1 235 ? 8.273 1.541 -19.378 1.00 96.12 235 VAL A C 1
ATOM 1738 O O . VAL A 1 235 ? 7.472 0.872 -20.025 1.00 96.12 235 VAL A O 1
ATOM 1741 N N . THR A 1 236 ? 9.457 1.905 -19.861 1.00 96.25 236 THR A N 1
ATOM 1742 C CA . THR A 1 236 ? 10.028 1.348 -21.090 1.00 96.25 236 THR A CA 1
ATOM 1743 C C . THR A 1 236 ? 11.078 0.304 -20.732 1.00 96.25 236 THR A C 1
ATOM 1745 O O . THR A 1 236 ? 12.012 0.579 -19.987 1.00 96.25 236 THR A O 1
ATOM 1748 N N . LEU A 1 237 ? 10.936 -0.896 -21.281 1.00 94.06 237 LEU A N 1
ATOM 1749 C CA . LEU A 1 237 ? 11.959 -1.934 -21.270 1.00 94.06 237 LEU A CA 1
ATOM 1750 C C . LEU A 1 237 ? 12.645 -1.934 -22.639 1.00 94.06 237 LEU A C 1
ATOM 1752 O O . LEU A 1 237 ? 11.979 -2.171 -23.646 1.00 94.06 237 LEU A O 1
ATOM 1756 N N . THR A 1 238 ? 13.943 -1.654 -22.681 1.00 92.44 238 THR A N 1
ATOM 1757 C CA . THR A 1 238 ? 14.749 -1.606 -23.907 1.00 92.44 238 THR A CA 1
ATOM 1758 C C . THR A 1 238 ? 15.690 -2.800 -23.956 1.00 92.44 238 THR A C 1
ATOM 1760 O O . THR A 1 238 ? 16.654 -2.887 -23.191 1.00 92.44 238 THR A O 1
ATOM 1763 N N . ASP A 1 239 ? 15.423 -3.719 -24.876 1.00 86.56 239 ASP A N 1
ATOM 1764 C CA . ASP A 1 239 ? 16.283 -4.857 -25.182 1.00 86.56 239 ASP A CA 1
ATOM 1765 C C . ASP A 1 239 ? 16.846 -4.749 -26.611 1.00 86.56 239 ASP A C 1
ATOM 1767 O O . ASP A 1 239 ? 16.781 -3.702 -27.256 1.00 86.56 239 ASP A O 1
ATOM 1771 N N . LYS A 1 240 ? 17.463 -5.832 -27.092 1.00 83.31 240 LYS A N 1
ATOM 1772 C CA . LYS A 1 240 ? 18.013 -5.913 -28.453 1.00 83.31 240 LYS A CA 1
ATOM 1773 C C . LYS A 1 240 ? 16.927 -5.984 -29.538 1.00 83.31 240 LYS A C 1
ATOM 1775 O O . LYS A 1 240 ? 17.210 -5.665 -30.687 1.00 83.31 240 LYS A O 1
ATOM 1780 N N . ASP A 1 241 ? 15.734 -6.449 -29.173 1.00 84.19 241 ASP A N 1
ATOM 1781 C CA . ASP A 1 241 ? 14.591 -6.676 -30.055 1.00 84.19 241 ASP A CA 1
ATOM 1782 C C . ASP A 1 241 ? 13.718 -5.403 -30.163 1.00 84.19 241 ASP A C 1
ATOM 1784 O O . ASP A 1 241 ? 12.924 -5.266 -31.093 1.00 84.19 241 ASP A O 1
ATOM 1788 N N . GLY A 1 242 ? 13.894 -4.439 -29.250 1.00 88.56 242 GLY A N 1
ATOM 1789 C CA . GLY A 1 242 ? 13.337 -3.093 -29.316 1.00 88.56 242 GLY A CA 1
ATOM 1790 C C . GLY A 1 242 ? 12.896 -2.545 -27.958 1.00 88.56 242 GLY A C 1
ATOM 1791 O O . GLY A 1 242 ? 13.383 -2.931 -26.896 1.00 88.56 242 GLY A O 1
ATOM 1792 N N . ASN A 1 243 ? 11.945 -1.609 -28.003 1.00 92.75 243 ASN A N 1
ATOM 1793 C CA . ASN A 1 243 ? 11.358 -0.982 -26.821 1.00 92.75 243 ASN A CA 1
ATOM 1794 C C . ASN A 1 243 ? 9.970 -1.561 -26.544 1.00 92.75 243 ASN A C 1
ATOM 1796 O O . ASN A 1 243 ? 9.108 -1.569 -27.423 1.00 92.75 243 ASN A O 1
ATOM 1800 N N . ARG A 1 244 ? 9.715 -1.970 -25.299 1.00 92.62 244 ARG A N 1
ATOM 1801 C CA . ARG A 1 244 ? 8.398 -2.416 -24.832 1.00 92.62 244 ARG A CA 1
ATOM 1802 C C . ARG A 1 244 ? 7.893 -1.468 -23.759 1.00 92.62 244 ARG A C 1
ATOM 1804 O O . ARG A 1 244 ? 8.579 -1.245 -22.766 1.00 92.62 244 ARG A O 1
ATOM 1811 N N . GLN A 1 245 ? 6.687 -0.940 -23.929 1.00 93.31 245 GLN A N 1
ATOM 1812 C CA . GLN A 1 245 ? 6.061 -0.089 -22.920 1.00 93.31 245 GLN A CA 1
ATOM 1813 C C . GLN A 1 245 ? 5.166 -0.906 -21.987 1.00 93.31 245 GLN A C 1
ATOM 1815 O O . GLN A 1 245 ? 4.436 -1.805 -22.409 1.00 93.31 245 GLN A O 1
ATOM 1820 N N . ARG A 1 246 ? 5.229 -0.586 -20.698 1.00 92.12 246 ARG A N 1
ATOM 1821 C CA . ARG A 1 246 ? 4.453 -1.184 -19.614 1.00 92.12 246 ARG A CA 1
ATOM 1822 C C . ARG A 1 246 ? 3.980 -0.095 -18.662 1.00 92.12 246 ARG A C 1
ATOM 1824 O O . ARG A 1 246 ? 4.505 1.015 -18.635 1.00 92.12 246 ARG A O 1
ATOM 1831 N N . PHE A 1 247 ? 2.994 -0.446 -17.855 1.00 90.31 247 PHE A N 1
ATOM 1832 C CA . PHE A 1 247 ? 2.560 0.365 -16.731 1.00 90.31 247 PHE A CA 1
ATOM 1833 C C . PHE A 1 247 ? 2.789 -0.431 -15.451 1.00 90.31 247 PHE A C 1
ATOM 1835 O O . PHE A 1 247 ? 2.406 -1.600 -15.380 1.00 90.31 247 PHE A O 1
ATOM 1842 N N . GLY A 1 248 ? 3.446 0.185 -14.471 1.00 86.19 248 GLY A N 1
ATOM 1843 C CA . GLY A 1 248 ? 3.808 -0.464 -13.217 1.00 86.19 248 GLY A CA 1
ATOM 1844 C C . GLY A 1 248 ? 3.311 0.303 -12.000 1.00 86.19 248 GLY A C 1
ATOM 1845 O O . GLY A 1 248 ? 3.257 1.531 -12.000 1.00 86.19 248 GLY A O 1
ATOM 1846 N N . LYS A 1 249 ? 2.967 -0.441 -10.949 1.00 87.44 249 LYS A N 1
ATOM 1847 C CA . LYS A 1 249 ? 2.572 0.073 -9.634 1.00 87.44 249 LYS A CA 1
ATOM 1848 C C . LYS A 1 249 ? 3.569 -0.453 -8.603 1.00 87.44 249 LYS A C 1
ATOM 1850 O O . LYS A 1 249 ? 3.782 -1.661 -8.548 1.00 87.44 249 LYS A O 1
ATOM 1855 N N . ALA A 1 250 ? 4.159 0.424 -7.796 1.00 84.06 250 ALA A N 1
ATOM 1856 C CA . ALA A 1 250 ? 5.099 0.023 -6.748 1.00 84.06 250 ALA A CA 1
ATOM 1857 C C . ALA A 1 250 ? 5.095 0.982 -5.557 1.00 84.06 250 ALA A C 1
ATOM 1859 O O . ALA A 1 250 ? 4.685 2.137 -5.671 1.00 84.06 250 ALA A O 1
ATOM 1860 N N . SER A 1 251 ? 5.580 0.509 -4.412 1.00 84.75 251 SER A N 1
ATOM 1861 C CA . SER A 1 251 ? 5.927 1.385 -3.290 1.00 84.75 251 SER A CA 1
ATOM 1862 C C . SER A 1 251 ? 7.266 2.089 -3.579 1.00 84.75 251 SER A C 1
ATOM 1864 O O . SER A 1 251 ? 8.162 1.462 -4.144 1.00 84.75 251 SER A O 1
ATOM 1866 N N . PRO A 1 252 ? 7.482 3.354 -3.168 1.00 85.75 252 PRO A N 1
ATOM 1867 C CA . PRO A 1 252 ? 8.789 4.003 -3.163 1.00 85.75 252 PRO A CA 1
ATOM 1868 C C . PRO A 1 252 ? 9.856 3.219 -2.395 1.00 85.75 252 PRO A C 1
ATOM 1870 O O . PRO A 1 252 ? 11.041 3.370 -2.682 1.00 85.75 252 PRO A O 1
ATOM 1873 N N . LEU A 1 253 ? 9.459 2.362 -1.451 1.00 85.62 253 LEU A N 1
ATOM 1874 C CA . LEU A 1 253 ? 10.369 1.463 -0.743 1.00 85.62 253 LEU A CA 1
ATOM 1875 C C . LEU A 1 253 ? 10.599 0.140 -1.490 1.00 85.62 253 LEU A C 1
ATOM 1877 O O . LEU A 1 253 ? 11.259 -0.754 -0.981 1.00 85.62 253 LEU A O 1
ATOM 1881 N N . THR A 1 254 ? 10.075 -0.025 -2.701 1.00 87.06 254 THR A N 1
ATOM 1882 C CA . THR A 1 254 ? 10.410 -1.181 -3.537 1.00 87.06 254 THR A CA 1
ATOM 1883 C C . THR A 1 254 ? 11.782 -0.967 -4.177 1.00 87.06 254 THR A C 1
ATOM 1885 O O . THR A 1 254 ? 12.090 0.123 -4.674 1.00 87.06 254 THR A O 1
ATOM 1888 N N . SER A 1 255 ? 12.605 -2.021 -4.187 1.00 94.94 255 SER A N 1
ATOM 1889 C CA . SER A 1 255 ? 13.851 -2.044 -4.960 1.00 94.94 255 SER A CA 1
ATOM 1890 C C . SER A 1 255 ? 13.549 -1.823 -6.442 1.00 94.94 255 SER A C 1
ATOM 1892 O O . SER A 1 255 ? 12.663 -2.466 -7.007 1.00 94.94 255 SER A O 1
ATOM 1894 N N . VAL A 1 256 ? 14.309 -0.936 -7.083 1.00 96.50 256 VAL A N 1
ATOM 1895 C CA . VAL A 1 256 ? 14.208 -0.626 -8.515 1.00 96.50 256 VAL A CA 1
ATOM 1896 C C . VAL A 1 256 ? 14.331 -1.894 -9.357 1.00 96.50 256 VAL A C 1
ATOM 1898 O O . VAL A 1 256 ? 13.574 -2.082 -10.308 1.00 96.50 256 VAL A O 1
ATOM 1901 N N . TRP A 1 257 ? 15.243 -2.795 -8.992 1.00 94.88 257 TRP A N 1
ATOM 1902 C CA . TRP A 1 257 ? 15.487 -4.023 -9.752 1.00 94.88 257 TRP A CA 1
ATOM 1903 C C . TRP A 1 257 ? 14.371 -5.039 -9.555 1.00 94.88 257 TRP A C 1
ATOM 1905 O O . TRP A 1 257 ? 13.901 -5.602 -10.537 1.00 94.88 257 TRP A O 1
ATOM 1915 N N . LEU A 1 258 ? 13.871 -5.191 -8.324 1.00 91.12 258 LEU A N 1
ATOM 1916 C CA . LEU A 1 258 ? 12.703 -6.032 -8.054 1.00 91.12 258 LEU A CA 1
ATOM 1917 C C . LEU A 1 258 ? 11.474 -5.529 -8.823 1.00 91.12 258 LEU A C 1
ATOM 1919 O O . LEU A 1 258 ? 10.744 -6.320 -9.414 1.00 91.12 258 LEU A O 1
ATOM 1923 N N . PHE A 1 259 ? 11.268 -4.211 -8.865 1.00 92.25 259 PHE A N 1
ATOM 1924 C CA . PHE A 1 259 ? 10.207 -3.607 -9.665 1.00 92.25 259 PHE A CA 1
ATOM 1925 C C . PHE A 1 259 ? 10.373 -3.908 -11.162 1.00 92.25 259 PHE A C 1
ATOM 1927 O O . PHE A 1 259 ? 9.413 -4.322 -11.811 1.00 92.25 259 PHE A O 1
ATOM 1934 N N . GLY A 1 260 ? 11.588 -3.772 -11.701 1.00 92.50 260 GLY A N 1
ATOM 1935 C CA . GLY A 1 260 ? 11.893 -4.163 -13.077 1.00 92.50 260 GLY A CA 1
ATOM 1936 C C . GLY A 1 260 ? 11.594 -5.642 -13.340 1.00 92.50 260 GLY A C 1
ATOM 1937 O O . GLY A 1 260 ? 10.949 -5.973 -14.336 1.00 92.50 260 GLY A O 1
ATOM 1938 N N . GLU A 1 261 ? 12.010 -6.543 -12.446 1.00 89.00 261 GLU A N 1
ATOM 1939 C CA . GLU A 1 261 ? 11.751 -7.984 -12.562 1.00 89.00 261 GLU A CA 1
ATOM 1940 C C . GLU A 1 261 ? 10.258 -8.296 -12.680 1.00 89.00 261 GLU A C 1
ATOM 1942 O O . GLU A 1 261 ? 9.872 -9.045 -13.580 1.00 89.00 261 GLU A O 1
ATOM 1947 N N . LEU A 1 262 ? 9.426 -7.674 -11.837 1.00 84.44 262 LEU A N 1
ATOM 1948 C CA . LEU A 1 262 ? 7.966 -7.828 -11.867 1.00 84.44 262 LEU A CA 1
ATOM 1949 C C . LEU A 1 262 ? 7.344 -7.365 -13.192 1.00 84.44 262 LEU A C 1
ATOM 1951 O O . LEU A 1 262 ? 6.300 -7.874 -13.592 1.00 84.44 262 LEU A O 1
ATOM 1955 N N . LEU A 1 263 ? 7.988 -6.430 -13.892 1.00 88.12 263 LEU A N 1
ATOM 1956 C CA . LEU A 1 263 ? 7.542 -5.925 -15.192 1.00 88.12 263 LEU A CA 1
ATOM 1957 C C . LEU A 1 263 ? 8.117 -6.691 -16.387 1.00 88.12 263 LEU A C 1
ATOM 1959 O O . LEU A 1 263 ? 7.734 -6.419 -17.528 1.00 88.12 263 LEU A O 1
ATOM 1963 N N . GLY A 1 264 ? 8.991 -7.668 -16.138 1.00 85.56 264 GLY A N 1
ATOM 1964 C CA .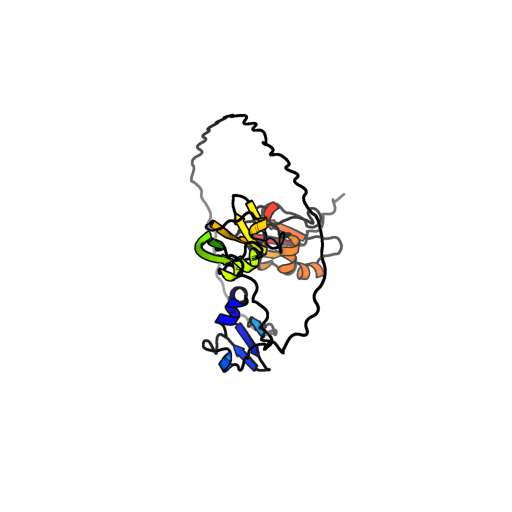 GLY A 1 264 ? 9.546 -8.543 -17.164 1.00 85.56 264 GLY A CA 1
ATOM 1965 C C . GLY A 1 264 ? 11.040 -8.377 -17.423 1.00 85.56 264 GLY A C 1
ATOM 1966 O O . GLY A 1 264 ? 11.525 -8.950 -18.396 1.00 85.56 264 GLY A O 1
ATOM 1967 N N . LEU A 1 265 ? 11.801 -7.683 -16.568 1.00 85.12 265 LEU A N 1
ATOM 1968 C CA . LEU A 1 265 ? 13.266 -7.579 -16.699 1.00 85.12 265 LEU A CA 1
ATOM 1969 C C . LEU A 1 265 ? 13.950 -8.963 -16.755 1.00 85.12 265 LEU A C 1
ATOM 1971 O O . LEU A 1 265 ? 14.918 -9.141 -17.488 1.00 85.12 265 LEU A O 1
ATOM 1975 N N . ARG A 1 266 ? 13.393 -9.989 -16.090 1.00 80.62 266 ARG A N 1
ATOM 1976 C CA . ARG A 1 266 ? 13.888 -11.382 -16.184 1.00 80.62 266 ARG A CA 1
ATOM 1977 C C . ARG A 1 266 ? 13.830 -11.963 -17.597 1.00 80.62 266 ARG A C 1
ATOM 1979 O O . ARG A 1 266 ? 14.654 -12.796 -17.959 1.00 80.62 266 ARG A O 1
ATOM 1986 N N . THR A 1 267 ? 12.866 -11.533 -18.411 1.00 80.06 267 THR A N 1
ATOM 1987 C CA . THR A 1 267 ? 12.798 -11.967 -19.817 1.00 80.06 267 THR A CA 1
ATOM 1988 C C . THR A 1 267 ? 13.924 -11.355 -20.648 1.00 80.06 267 THR A C 1
ATOM 1990 O O . THR A 1 267 ? 14.381 -11.976 -21.603 1.00 80.06 267 THR A O 1
ATOM 1993 N N . MET A 1 268 ? 14.427 -10.185 -20.240 1.00 76.69 268 MET A N 1
ATOM 1994 C CA . MET A 1 268 ? 15.625 -9.582 -20.820 1.00 76.69 268 MET A CA 1
ATOM 1995 C C . MET A 1 268 ? 16.885 -10.296 -20.327 1.00 76.69 268 MET A C 1
ATOM 1997 O O . MET A 1 268 ? 17.794 -10.502 -21.119 1.00 76.69 268 MET A O 1
ATOM 2001 N N . GLU A 1 269 ? 16.926 -10.728 -19.061 1.00 75.25 269 GLU A N 1
ATOM 2002 C CA . GLU A 1 269 ? 18.082 -11.394 -18.434 1.00 75.25 269 GLU A CA 1
ATOM 2003 C C . GLU A 1 269 ? 18.574 -12.626 -19.201 1.00 75.25 269 GLU A C 1
ATOM 2005 O O . GLU A 1 269 ? 19.777 -12.808 -19.361 1.00 75.25 269 GLU A O 1
ATOM 2010 N N . GLN A 1 270 ? 17.665 -13.420 -19.774 1.00 74.69 270 GLN A N 1
ATOM 2011 C CA . GLN A 1 270 ? 18.027 -14.570 -20.619 1.00 74.69 270 GLN A CA 1
ATOM 2012 C C . GLN A 1 270 ? 18.809 -14.178 -21.883 1.00 74.69 270 GLN A C 1
ATOM 2014 O O . GLN A 1 270 ? 19.468 -15.014 -22.498 1.00 74.69 270 GLN A O 1
ATOM 2019 N N . GLN A 1 271 ? 18.728 -12.911 -22.284 1.00 69.00 271 GLN A N 1
ATOM 2020 C CA . GLN A 1 271 ? 19.442 -12.344 -23.420 1.00 69.00 271 GLN A CA 1
ATOM 2021 C C . GLN A 1 271 ? 20.696 -11.558 -23.001 1.00 69.00 271 GLN A C 1
ATOM 2023 O O . GLN A 1 271 ? 21.455 -11.124 -23.871 1.00 69.00 271 GLN A O 1
ATOM 2028 N N . VAL A 1 272 ? 20.914 -11.351 -21.698 1.00 74.88 272 VAL A N 1
ATOM 2029 C CA . VAL A 1 272 ? 22.041 -10.577 -21.174 1.00 74.88 272 VAL A CA 1
ATOM 2030 C C . VAL A 1 272 ? 23.288 -11.465 -21.127 1.00 74.88 272 VAL A C 1
ATOM 2032 O O . VAL A 1 272 ? 23.271 -12.516 -20.484 1.00 74.88 272 VAL A O 1
ATOM 2035 N N .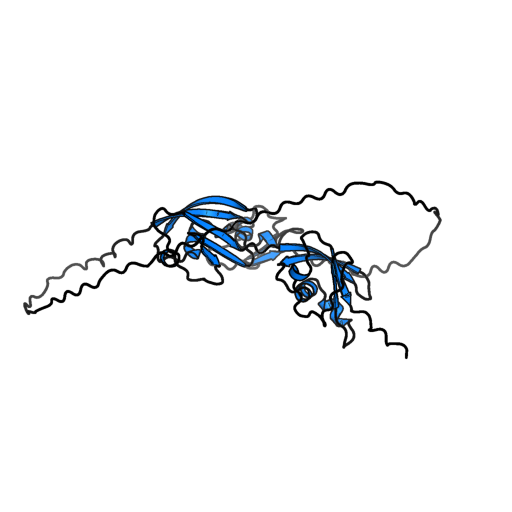 PRO A 1 273 ? 24.399 -11.069 -21.777 1.00 77.44 273 PRO A N 1
ATOM 2036 C CA . PRO A 1 273 ? 25.655 -11.796 -21.661 1.00 77.44 273 PRO A CA 1
ATOM 2037 C C . PRO A 1 273 ? 26.104 -11.933 -20.197 1.00 77.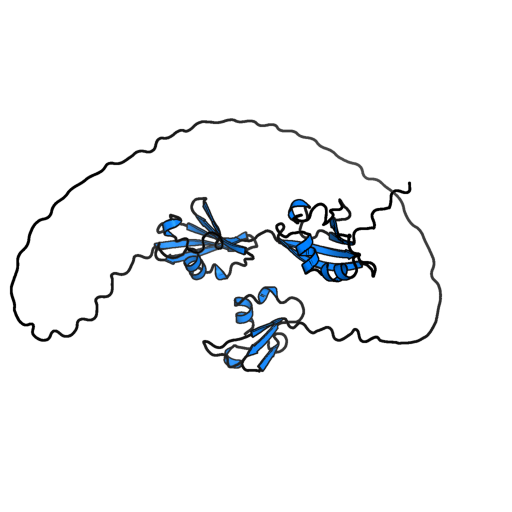44 273 PRO A C 1
ATOM 2039 O O . PRO A 1 273 ? 25.933 -10.987 -19.416 1.00 77.44 273 PRO A O 1
ATOM 2042 N N . PRO A 1 274 ? 26.746 -13.056 -19.820 1.00 77.19 274 PRO A N 1
ATOM 2043 C CA . PRO A 1 274 ? 27.347 -13.201 -18.501 1.00 77.19 274 PRO A CA 1
ATOM 2044 C C . PRO A 1 274 ? 28.270 -12.019 -18.226 1.00 77.19 274 PRO A C 1
ATOM 2046 O O . PRO A 1 274 ? 29.063 -11.632 -19.083 1.00 77.19 274 PRO A O 1
ATOM 2049 N N . GLY A 1 275 ? 28.168 -11.425 -17.041 1.00 78.88 275 GLY A N 1
ATOM 2050 C CA . GLY A 1 275 ? 28.995 -10.263 -16.733 1.00 78.88 275 GLY A CA 1
ATOM 2051 C C . GLY A 1 275 ? 28.366 -8.908 -17.073 1.00 78.88 275 GLY A C 1
ATOM 2052 O O . GLY A 1 275 ? 29.030 -7.905 -16.839 1.00 78.88 275 GLY A O 1
ATOM 2053 N N . ARG A 1 276 ? 27.107 -8.829 -17.523 1.00 83.69 276 ARG A N 1
ATOM 2054 C CA . ARG A 1 276 ? 26.392 -7.546 -17.662 1.00 83.69 276 ARG A CA 1
ATOM 2055 C C . ARG A 1 276 ? 25.269 -7.374 -16.644 1.00 83.69 276 ARG A C 1
ATOM 2057 O O . ARG A 1 276 ? 24.755 -8.352 -16.106 1.00 83.69 276 ARG A O 1
ATOM 2064 N N . GLY A 1 277 ? 24.971 -6.122 -16.306 1.00 90.88 277 GLY A N 1
ATOM 2065 C CA . GLY A 1 277 ? 23.848 -5.741 -15.457 1.00 90.88 277 GLY A CA 1
ATOM 2066 C C . GLY A 1 277 ? 22.720 -5.080 -16.246 1.00 90.88 277 GLY A C 1
ATOM 2067 O O . GLY A 1 277 ? 22.651 -5.150 -17.475 1.00 90.88 277 GLY A O 1
ATOM 2068 N N . PHE A 1 278 ? 21.857 -4.396 -15.505 1.00 94.06 278 PHE A N 1
ATOM 2069 C CA . PHE A 1 278 ? 20.794 -3.560 -16.040 1.00 94.06 278 PHE A CA 1
ATOM 2070 C C . PHE A 1 278 ? 21.050 -2.107 -15.682 1.00 94.06 278 PHE A C 1
ATOM 2072 O O . PHE A 1 278 ? 21.675 -1.799 -14.662 1.00 94.06 278 PHE A O 1
ATOM 2079 N N . THR A 1 279 ? 20.529 -1.217 -16.509 1.00 95.75 279 THR A N 1
ATOM 2080 C CA . THR A 1 279 ? 20.445 0.202 -16.216 1.00 95.75 279 THR A CA 1
ATOM 2081 C C . THR A 1 279 ? 19.012 0.585 -15.886 1.00 95.75 279 THR A C 1
ATOM 2083 O O . THR A 1 279 ? 18.064 -0.019 -16.381 1.00 95.75 279 THR A O 1
ATOM 2086 N N . PHE A 1 280 ? 18.871 1.591 -15.034 1.00 97.19 280 PHE A N 1
ATOM 2087 C CA . PHE A 1 280 ? 17.622 2.271 -14.736 1.00 97.19 280 PHE A CA 1
ATOM 2088 C C . PHE A 1 280 ? 17.818 3.763 -14.994 1.00 97.19 280 PHE A C 1
ATOM 2090 O O . PHE A 1 280 ? 18.862 4.315 -14.630 1.00 97.19 280 PHE A O 1
ATOM 2097 N N . ARG A 1 281 ? 16.838 4.415 -15.617 1.00 97.19 281 ARG A N 1
ATOM 2098 C CA . ARG A 1 281 ? 16.798 5.870 -15.812 1.00 97.19 281 ARG A CA 1
ATOM 2099 C C . ARG A 1 281 ? 15.398 6.383 -15.540 1.00 97.19 281 ARG A C 1
ATOM 2101 O O . ARG A 1 281 ? 14.418 5.696 -15.799 1.00 97.19 281 ARG A O 1
ATOM 2108 N N . LYS A 1 282 ? 15.321 7.616 -15.062 1.00 96.25 282 LYS A N 1
ATOM 2109 C CA . LYS A 1 282 ? 14.077 8.365 -14.905 1.00 96.25 282 LYS A CA 1
ATOM 2110 C C . LYS A 1 282 ? 14.098 9.534 -15.885 1.00 96.25 282 LYS A C 1
ATOM 2112 O O . LYS A 1 282 ? 15.038 10.320 -15.808 1.00 96.25 282 LYS A O 1
ATOM 2117 N N . ASP A 1 283 ? 13.102 9.644 -16.763 1.00 92.06 283 ASP A N 1
ATOM 2118 C CA . ASP A 1 283 ? 12.906 10.759 -17.708 1.00 92.06 283 ASP A CA 1
ATOM 2119 C C . ASP A 1 283 ? 14.193 11.173 -18.462 1.00 92.06 283 ASP A C 1
ATOM 2121 O O . ASP A 1 283 ? 14.525 12.352 -18.580 1.00 92.06 283 ASP A O 1
ATOM 2125 N N . GLY A 1 284 ? 15.003 10.200 -18.903 1.00 90.75 284 GLY A N 1
ATOM 2126 C CA . GLY A 1 284 ? 16.290 10.467 -19.564 1.00 90.75 284 GLY A CA 1
ATOM 2127 C C . GLY A 1 284 ? 17.389 11.064 -18.663 1.00 90.75 284 GLY A C 1
ATOM 2128 O O . GLY A 1 284 ? 18.453 11.439 -19.155 1.00 90.75 284 GLY A O 1
ATOM 2129 N N . GLY A 1 285 ? 17.181 11.122 -17.351 1.00 93.62 285 GLY A N 1
ATOM 2130 C CA . GLY A 1 285 ? 18.124 11.623 -16.355 1.00 93.62 285 GLY A CA 1
ATOM 2131 C C . GLY A 1 285 ? 19.299 10.676 -16.052 1.00 93.62 285 GLY A C 1
ATOM 2132 O O . GLY A 1 285 ? 19.734 9.909 -16.926 1.00 93.62 285 GLY A O 1
ATOM 2133 N N . PRO A 1 286 ? 19.838 10.731 -14.812 1.00 94.31 286 PRO A N 1
ATOM 2134 C CA . PRO A 1 286 ? 20.957 9.898 -14.387 1.00 94.31 286 PRO A CA 1
ATOM 2135 C C . PRO A 1 286 ? 20.708 8.414 -14.646 1.00 94.31 286 PRO A C 1
ATOM 2137 O O . PRO A 1 286 ? 19.582 7.927 -14.568 1.00 94.31 286 PRO A O 1
ATOM 2140 N N . THR A 1 287 ? 21.785 7.699 -14.965 1.00 96.19 287 THR A N 1
ATOM 2141 C CA . THR A 1 287 ? 21.741 6.253 -15.178 1.00 96.19 287 THR A CA 1
ATOM 2142 C C . THR A 1 287 ? 22.271 5.543 -13.952 1.00 96.19 287 THR A C 1
ATOM 2144 O O . THR A 1 287 ? 23.442 5.688 -13.603 1.00 96.19 287 THR A O 1
ATOM 2147 N N . TRP A 1 288 ? 21.422 4.737 -13.332 1.00 97.12 288 TRP A N 1
ATOM 2148 C CA . TRP A 1 288 ? 21.814 3.842 -12.256 1.00 97.12 288 TRP A CA 1
ATOM 2149 C C . TRP A 1 288 ? 22.053 2.446 -12.810 1.00 97.12 288 TRP A C 1
ATOM 2151 O O . TRP A 1 288 ? 21.327 1.998 -13.692 1.00 97.12 288 TRP A O 1
ATOM 2161 N N . ARG A 1 289 ? 23.072 1.754 -12.302 1.00 95.56 289 ARG A N 1
ATOM 2162 C CA . ARG A 1 289 ? 23.463 0.413 -12.757 1.00 95.56 289 ARG A CA 1
ATOM 2163 C C . ARG A 1 289 ? 23.236 -0.607 -11.653 1.00 95.56 289 ARG A C 1
ATOM 2165 O O . ARG A 1 289 ? 23.644 -0.366 -10.515 1.00 95.56 289 ARG A O 1
ATOM 2172 N N . SER A 1 290 ? 22.658 -1.759 -11.984 1.00 94.88 290 SER A N 1
ATOM 2173 C CA . SER A 1 290 ? 22.303 -2.791 -10.999 1.00 94.88 290 SER A CA 1
ATOM 2174 C C . SER A 1 290 ? 23.499 -3.332 -10.226 1.00 94.88 290 SER A C 1
ATOM 2176 O O . SER A 1 290 ? 23.386 -3.647 -9.047 1.00 94.88 290 SER A O 1
ATOM 2178 N N . ARG A 1 291 ? 24.675 -3.350 -10.854 1.00 91.50 291 ARG A N 1
ATOM 2179 C CA . ARG A 1 291 ? 25.932 -3.777 -10.227 1.00 91.50 291 ARG A CA 1
ATOM 2180 C C . ARG A 1 291 ? 26.510 -2.757 -9.252 1.00 91.50 291 ARG A C 1
ATOM 2182 O O . ARG A 1 291 ? 27.135 -3.146 -8.273 1.00 91.50 291 ARG A O 1
ATOM 2189 N N . GLN A 1 292 ? 26.309 -1.468 -9.519 1.00 94.00 292 GLN A N 1
ATOM 2190 C CA . GLN A 1 292 ? 26.801 -0.383 -8.664 1.00 94.00 292 GLN A CA 1
ATOM 2191 C C . GLN A 1 292 ? 25.837 -0.097 -7.509 1.00 94.00 292 GLN A C 1
ATOM 2193 O O . GLN A 1 292 ? 26.268 0.230 -6.408 1.00 94.00 292 GLN A O 1
ATOM 2198 N N . TYR A 1 293 ? 24.533 -0.255 -7.750 1.00 96.12 293 TYR A N 1
ATOM 2199 C CA . TYR A 1 293 ? 23.480 0.060 -6.788 1.00 96.12 293 TYR A CA 1
ATOM 2200 C C . TYR A 1 293 ? 22.491 -1.107 -6.627 1.00 96.12 293 TYR A C 1
ATOM 2202 O O . TYR A 1 293 ? 21.310 -0.941 -6.932 1.00 96.12 293 TYR A O 1
ATOM 2210 N N . PRO A 1 294 ? 22.912 -2.286 -6.132 1.00 94.31 294 PRO A N 1
ATOM 2211 C CA . PRO A 1 294 ? 22.058 -3.481 -6.074 1.00 94.31 294 PRO A CA 1
ATOM 2212 C C . PRO A 1 294 ? 20.829 -3.326 -5.164 1.00 94.31 294 PRO A C 1
ATOM 2214 O O . PRO A 1 294 ? 19.831 -4.012 -5.351 1.00 94.31 294 PRO A O 1
ATOM 2217 N N . ASN A 1 295 ? 20.872 -2.384 -4.218 1.00 93.00 295 ASN A N 1
ATOM 2218 C CA . ASN A 1 295 ? 19.785 -2.095 -3.279 1.00 93.00 295 ASN A CA 1
ATOM 2219 C C . ASN A 1 295 ? 19.129 -0.729 -3.550 1.00 93.00 295 ASN A C 1
ATOM 2221 O O . ASN A 1 295 ? 18.616 -0.096 -2.629 1.00 93.00 295 ASN A O 1
ATOM 2225 N N . LEU A 1 296 ? 19.205 -0.223 -4.788 1.00 96.00 296 LEU A N 1
ATOM 2226 C CA . LEU A 1 296 ? 18.590 1.053 -5.149 1.00 96.00 296 LEU A CA 1
ATOM 2227 C C . LEU A 1 296 ? 17.074 0.984 -4.963 1.00 96.00 296 LEU A C 1
ATOM 2229 O O . LEU A 1 296 ? 16.410 0.144 -5.564 1.00 96.00 296 LEU A O 1
ATOM 2233 N N . MET A 1 297 ? 16.533 1.900 -4.169 1.00 95.00 297 MET A N 1
ATOM 2234 C CA . MET A 1 297 ? 15.097 2.022 -3.917 1.00 95.00 297 MET A CA 1
ATOM 2235 C C . MET A 1 297 ? 14.491 3.081 -4.831 1.00 95.00 297 MET A C 1
ATOM 2237 O O . MET A 1 297 ? 15.145 4.086 -5.119 1.00 95.00 297 MET A O 1
ATOM 2241 N N . LEU A 1 298 ? 13.227 2.917 -5.230 1.00 92.94 298 LEU A N 1
ATOM 2242 C CA . LEU A 1 298 ? 12.527 3.913 -6.051 1.00 92.94 298 LEU A CA 1
ATOM 2243 C C . LEU A 1 298 ? 12.551 5.307 -5.392 1.00 92.94 298 LEU A C 1
ATOM 2245 O O . LEU A 1 298 ? 12.871 6.295 -6.051 1.00 92.94 298 LEU A O 1
ATOM 2249 N N . ALA A 1 299 ? 12.359 5.396 -4.074 1.00 90.12 299 ALA A N 1
ATOM 2250 C CA . ALA A 1 299 ? 12.429 6.649 -3.317 1.00 90.12 299 ALA A CA 1
ATOM 2251 C C . ALA A 1 299 ? 13.766 7.396 -3.495 1.00 90.12 299 ALA A C 1
ATOM 2253 O O . ALA A 1 299 ? 13.777 8.623 -3.580 1.00 90.12 299 ALA A O 1
ATOM 2254 N N . ALA A 1 300 ? 14.885 6.671 -3.613 1.00 93.62 300 ALA A N 1
ATOM 2255 C CA . ALA A 1 300 ? 16.217 7.258 -3.785 1.00 93.62 300 ALA A CA 1
ATOM 2256 C C . ALA A 1 300 ? 16.441 7.852 -5.189 1.00 93.62 300 ALA A C 1
ATOM 2258 O O . ALA A 1 300 ? 17.377 8.618 -5.396 1.00 93.62 300 ALA A O 1
ATOM 2259 N N . THR A 1 301 ? 15.573 7.520 -6.147 1.00 94.12 301 THR A N 1
ATOM 2260 C CA . THR A 1 301 ? 15.628 8.018 -7.532 1.00 94.12 301 THR A CA 1
ATOM 2261 C C . THR A 1 301 ? 14.704 9.214 -7.774 1.00 94.12 301 THR A C 1
ATOM 2263 O O . THR A 1 301 ? 14.628 9.729 -8.888 1.00 94.12 301 THR A O 1
ATOM 2266 N N . ALA A 1 302 ? 13.998 9.668 -6.728 1.00 92.25 302 ALA A N 1
ATOM 2267 C CA . ALA A 1 302 ? 13.026 10.758 -6.778 1.00 92.25 302 ALA A CA 1
ATOM 2268 C C . ALA A 1 302 ? 11.906 10.562 -7.823 1.00 92.25 302 ALA A C 1
ATOM 2270 O O . ALA A 1 302 ? 11.368 11.546 -8.341 1.00 92.25 302 ALA A O 1
ATOM 2271 N N . VAL A 1 303 ? 11.550 9.314 -8.150 1.00 91.69 303 VAL A N 1
ATOM 2272 C CA . VAL A 1 303 ? 10.376 9.010 -8.985 1.00 91.69 303 VAL A CA 1
ATOM 2273 C C . VAL A 1 303 ? 9.074 9.349 -8.261 1.00 91.69 303 VAL A C 1
ATOM 2275 O O . VAL A 1 303 ? 8.950 9.207 -7.042 1.00 91.69 303 VAL A O 1
ATOM 2278 N N . LYS A 1 304 ? 8.091 9.799 -9.030 1.00 91.06 304 LYS A N 1
ATOM 2279 C CA . LYS A 1 304 ? 6.743 10.178 -8.615 1.00 91.06 304 LYS A CA 1
ATOM 2280 C C . LYS A 1 304 ? 5.726 9.488 -9.521 1.00 91.06 304 LYS A C 1
ATOM 2282 O O . LYS A 1 304 ? 6.050 9.024 -10.608 1.00 91.06 304 LYS A O 1
ATOM 2287 N N . SER A 1 305 ? 4.475 9.427 -9.069 1.00 88.50 305 SER A N 1
ATOM 2288 C CA . SER A 1 305 ? 3.382 8.932 -9.910 1.00 88.50 305 SER A CA 1
ATOM 2289 C C . SER A 1 305 ? 3.254 9.759 -11.189 1.00 88.50 305 SER A C 1
ATOM 2291 O O . SER A 1 305 ? 3.158 10.981 -11.115 1.00 88.50 305 SER A O 1
ATOM 2293 N N . GLY A 1 306 ? 3.187 9.077 -12.327 1.00 90.19 306 GLY A N 1
ATOM 2294 C CA . GLY A 1 306 ? 3.129 9.656 -13.666 1.00 90.19 306 GLY A CA 1
ATOM 2295 C C . GLY A 1 306 ? 4.485 9.746 -14.364 1.00 90.19 306 GLY A C 1
ATOM 2296 O O . GLY A 1 306 ? 4.499 9.928 -15.578 1.00 90.19 306 GLY A O 1
ATOM 2297 N N . ASP A 1 307 ? 5.598 9.582 -13.642 1.00 95.50 307 ASP A N 1
ATOM 2298 C CA . ASP A 1 307 ? 6.934 9.666 -14.236 1.00 95.50 307 ASP A CA 1
ATOM 2299 C C . ASP A 1 307 ? 7.185 8.515 -15.223 1.00 95.50 307 ASP A C 1
ATOM 2301 O O . ASP A 1 307 ? 6.627 7.411 -15.099 1.00 95.50 307 ASP A O 1
ATOM 2305 N N . HIS A 1 308 ? 8.064 8.777 -16.192 1.00 96.88 308 HIS A N 1
ATOM 2306 C CA . HIS A 1 308 ? 8.544 7.779 -17.130 1.00 96.88 308 HIS A CA 1
ATOM 2307 C C . HIS A 1 308 ? 9.899 7.235 -16.677 1.00 96.88 308 HIS A C 1
ATOM 2309 O O . HIS A 1 308 ? 10.810 7.971 -16.288 1.00 96.88 308 HIS A O 1
ATOM 2315 N N . VAL A 1 309 ? 10.033 5.913 -16.688 1.00 97.62 309 VAL A N 1
ATOM 2316 C CA . VAL A 1 309 ? 11.267 5.228 -16.315 1.00 97.62 309 VAL A CA 1
ATOM 2317 C C . VAL A 1 309 ? 11.662 4.209 -17.369 1.00 97.62 309 VAL A C 1
ATOM 2319 O O . VAL A 1 309 ? 10.821 3.595 -18.025 1.00 97.62 309 VAL A O 1
ATOM 2322 N N . GLU A 1 310 ? 12.960 4.004 -17.517 1.00 97.00 310 GLU A N 1
ATOM 2323 C CA . GLU A 1 310 ? 13.542 3.133 -18.528 1.00 97.00 310 GLU A CA 1
ATOM 2324 C C . GLU A 1 310 ? 14.421 2.086 -17.859 1.00 97.00 310 GLU A C 1
ATOM 2326 O O . GLU A 1 310 ? 15.270 2.421 -17.030 1.00 97.00 310 GLU A O 1
ATOM 2331 N N . PHE A 1 311 ? 14.247 0.829 -18.256 1.00 96.44 311 PHE A N 1
ATOM 2332 C CA . PHE A 1 311 ? 15.191 -0.241 -17.970 1.00 96.44 311 PHE A CA 1
ATOM 2333 C C . PHE A 1 311 ? 15.842 -0.702 -19.265 1.00 96.44 311 PHE A C 1
ATOM 2335 O O . PHE A 1 311 ? 15.143 -0.984 -20.236 1.00 96.44 311 PHE A O 1
ATOM 2342 N N . ALA A 1 312 ? 17.164 -0.839 -19.271 1.00 94.19 312 ALA A N 1
ATOM 2343 C CA . ALA A 1 312 ? 17.888 -1.376 -20.416 1.00 94.19 312 ALA A CA 1
ATOM 2344 C C . ALA A 1 312 ? 18.994 -2.341 -19.984 1.00 94.19 312 ALA A C 1
ATOM 2346 O O . ALA A 1 312 ? 19.414 -2.365 -18.825 1.00 94.19 312 ALA A O 1
ATOM 2347 N N . VAL A 1 313 ? 19.478 -3.153 -20.923 1.00 91.56 313 VAL A N 1
ATOM 2348 C CA . VAL A 1 313 ? 20.698 -3.945 -20.713 1.00 91.56 313 VAL A CA 1
ATOM 2349 C C . VAL A 1 313 ? 21.898 -3.001 -20.690 1.00 91.56 313 VAL A C 1
ATOM 2351 O O . VAL A 1 313 ? 22.000 -2.101 -21.525 1.00 91.56 313 VAL A O 1
ATOM 2354 N N . GLU A 1 314 ? 22.821 -3.200 -19.748 1.00 88.44 314 GLU A N 1
ATOM 2355 C CA . GLU A 1 314 ? 24.033 -2.386 -19.682 1.00 88.44 314 GLU A CA 1
ATOM 2356 C C . GLU A 1 314 ? 24.824 -2.494 -21.007 1.00 88.44 314 GLU A C 1
ATOM 2358 O O . GLU A 1 314 ? 25.036 -3.608 -21.521 1.00 88.44 314 GLU A O 1
ATOM 2363 N N . PRO A 1 315 ? 25.239 -1.362 -21.613 1.00 82.88 315 PRO A N 1
ATOM 2364 C CA . PRO A 1 315 ? 26.091 -1.406 -22.793 1.00 82.88 315 PRO A CA 1
ATOM 2365 C C . PRO A 1 315 ? 27.411 -2.110 -22.445 1.00 82.88 315 PRO A C 1
ATOM 2367 O O . PRO A 1 315 ? 27.814 -2.106 -21.280 1.00 82.88 315 PRO A O 1
ATOM 2370 N N . PRO A 1 316 ? 28.097 -2.730 -23.424 1.00 79.12 316 PRO A N 1
ATOM 2371 C CA . PRO A 1 316 ? 29.441 -3.231 -23.169 1.00 79.12 316 PRO A CA 1
ATOM 2372 C C . PRO A 1 316 ? 30.295 -2.085 -22.624 1.00 79.12 316 PRO A C 1
ATOM 2374 O O . PRO A 1 316 ? 30.247 -0.980 -23.173 1.00 79.12 316 PRO A O 1
ATOM 2377 N N . GLU A 1 317 ? 31.070 -2.340 -21.565 1.00 77.94 317 GLU A N 1
ATOM 2378 C CA . GLU A 1 317 ? 32.188 -1.458 -21.243 1.00 77.94 317 GLU A CA 1
ATOM 2379 C C . GLU A 1 317 ? 33.012 -1.352 -22.521 1.00 77.94 317 GLU A C 1
ATOM 2381 O O . GLU A 1 317 ? 33.430 -2.369 -23.084 1.00 77.94 317 GLU A O 1
ATOM 2386 N N . LYS A 1 318 ? 33.131 -0.133 -23.058 1.00 69.38 318 LYS A N 1
ATOM 2387 C CA . LYS A 1 318 ? 34.058 0.099 -24.157 1.00 69.38 318 LYS A CA 1
ATOM 2388 C C . LYS A 1 318 ? 35.406 -0.360 -23.626 1.00 69.38 318 LYS A C 1
ATOM 2390 O O . LYS A 1 318 ? 35.865 0.196 -22.632 1.00 69.38 318 LYS A O 1
ATOM 2395 N N . ALA A 1 319 ? 35.974 -1.396 -24.241 1.00 60.25 319 ALA A N 1
ATOM 2396 C CA . ALA A 1 319 ? 37.380 -1.690 -24.048 1.00 60.25 319 ALA A CA 1
ATOM 2397 C C . ALA A 1 319 ? 38.101 -0.375 -24.339 1.00 60.25 319 ALA A C 1
ATOM 2399 O O . ALA A 1 319 ? 37.874 0.212 -25.401 1.00 60.25 319 ALA A O 1
ATOM 2400 N N . GLU A 1 320 ? 38.829 0.147 -23.355 1.00 54.06 320 GLU A N 1
ATOM 2401 C CA . GLU A 1 320 ? 39.749 1.246 -23.603 1.00 54.0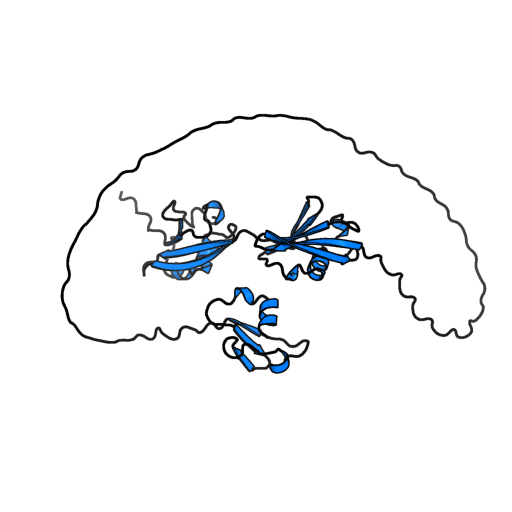6 320 GLU A CA 1
ATOM 2402 C C . GLU A 1 320 ? 40.634 0.776 -24.765 1.00 54.06 320 GLU A C 1
ATOM 2404 O O . GLU A 1 320 ? 41.278 -0.270 -24.678 1.00 54.06 320 GLU A O 1
ATOM 2409 N N . GLU A 1 321 ? 40.512 1.446 -25.915 1.00 50.03 321 GLU A N 1
ATOM 2410 C CA . GLU A 1 321 ? 41.450 1.269 -27.019 1.00 50.03 321 GLU A CA 1
ATOM 2411 C C . GLU A 1 321 ? 42.801 1.764 -26.497 1.00 50.03 321 GLU A C 1
ATOM 2413 O O . GLU A 1 321 ? 43.026 2.973 -26.433 1.00 50.03 321 GLU A O 1
ATOM 2418 N N . ASP A 1 322 ? 43.632 0.821 -26.049 1.00 42.91 322 ASP A N 1
ATOM 2419 C CA . ASP A 1 322 ? 45.076 1.002 -25.859 1.00 42.91 322 ASP A CA 1
ATOM 2420 C C . ASP A 1 322 ? 45.774 1.287 -27.201 1.00 42.91 322 ASP A C 1
ATOM 2422 O O . ASP A 1 322 ? 45.471 0.587 -28.202 1.00 42.91 322 ASP A O 1
#

Secondary structure (DSSP, 8-state):
-HHHHHHTTGGGT-SSS-EEEEETTEEEETTT-TT--TTTTT--TT---EEEE--------S--------------------------------------------PPPP------------------PPP----PPPPPPPPPPPEEEEEEEE-TT--EEEEEEEE-TTSBHHHHHHHTTGGGS--SS-EEEEETTEEEETTT-TT-BTTTTT--TT-EEEEEE-----EEEEEEEE-SS-EEEEEEEE-TTSBHHHHHHHHTHHHHHTTSPTT--EEEEETT-PEEETTT-TT-BGGGGT--TT-EEEEEEPPPPPP---

pLDDT: mean 74.71, std 22.59, range [30.8, 98.19]

Foldseek 3Di:
DVVVCVLVPCPVVDDDAFKWKDFPRDIDTCVVCVPDDCVNVVDDPPGDIDMDRPPDPPPDPPDPPDDDDDDDDDDDDDDDDDDDDDDDDDDDDDDDDDDDDDDDDDDDDDDDDDDDDDDDDDDDDDDDDDDDDDDDDPPDPDDQAWAKEWEWEAAPVRDIDIDIDTGHQQDAPVVRCVVGPNSVHDADQAKWKDDPRDIDGCVRCVNDGNVNVVHGHPYYIYMHHPCQPKAWEWEWEQAPVGIDTDIFIDGLQDFPVVRCVVVPVVVRVVVAPPPWFKWKDWPPDDIDTCVVCVRHGNVNRVDHHPTYMYMYIDDPPPDPPD

Radius of gyration: 33.4 Å; chains: 1; bounding box: 77×72×118 Å

Organism: Symbiodinium pilosum (NCBI:txid2952)